Protein AF-L8GCJ1-F1 (afdb_monomer)

Solvent-accessible surface area (backbone atoms only — not comparable to full-atom values): 11974 Å² total; per-residue (Å²): 110,66,66,61,50,51,51,49,51,52,48,50,50,50,48,49,59,47,50,64,71,65,65,82,79,66,100,77,71,68,83,56,66,68,59,53,53,49,51,52,51,51,52,52,52,52,52,52,51,53,49,50,52,48,51,51,53,54,53,53,67,72,60,82,82,58,94,72,46,64,65,57,51,52,50,52,51,48,53,53,50,50,53,52,51,52,49,54,52,50,52,50,51,51,49,53,55,46,54,53,48,54,53,50,49,53,54,48,50,55,49,51,51,52,42,66,75,64,67,66,58,68,67,63,51,51,54,54,47,50,55,52,52,54,57,51,48,53,58,51,50,52,51,51,52,53,51,50,50,51,52,50,51,50,52,54,51,50,51,52,52,51,50,52,50,50,51,49,50,52,51,50,60,69,47,49,73,54,55,55,50,54,55,51,52,57,53,56,58,58,51,51,57,51,51,53,53,48,51,53,53,53,49,52,52,52,52,52,52,51,50,63,73,72,105

Structure (mmCIF, N/CA/C/O backbone):
data_AF-L8GCJ1-F1
#
_entry.id   AF-L8GCJ1-F1
#
loop_
_atom_site.group_PDB
_atom_site.id
_atom_site.type_symbol
_atom_site.label_atom_id
_atom_site.label_alt_id
_atom_site.label_comp_id
_atom_site.label_asym_id
_atom_site.label_entity_id
_atom_site.label_seq_id
_atom_site.pdbx_PDB_ins_code
_atom_site.Cartn_x
_atom_site.Cartn_y
_atom_site.Cartn_z
_atom_site.occupancy
_atom_site.B_iso_or_equiv
_atom_site.auth_seq_id
_atom_site.auth_comp_id
_atom_site.auth_asym_id
_atom_site.auth_atom_id
_atom_site.pdbx_PDB_model_num
ATOM 1 N N . MET A 1 1 ? 10.203 1.095 -6.089 1.00 47.12 1 MET A N 1
ATOM 2 C CA . MET A 1 1 ? 10.408 0.995 -4.625 1.00 47.12 1 MET A CA 1
ATOM 3 C C . MET A 1 1 ? 9.466 1.900 -3.840 1.00 47.12 1 MET A C 1
ATOM 5 O O . MET A 1 1 ? 8.876 1.397 -2.896 1.00 47.12 1 MET A O 1
ATOM 9 N N . LEU A 1 2 ? 9.257 3.164 -4.238 1.00 52.44 2 LEU A N 1
ATOM 10 C CA . LEU A 1 2 ? 8.296 4.061 -3.572 1.00 52.44 2 LEU A CA 1
ATOM 11 C C . LEU A 1 2 ? 6.850 3.526 -3.610 1.00 52.44 2 LEU A C 1
ATOM 13 O O . LEU A 1 2 ? 6.207 3.476 -2.572 1.00 52.44 2 LEU A O 1
ATOM 17 N N . ASP A 1 3 ? 6.396 3.013 -4.760 1.00 55.62 3 ASP A N 1
ATOM 18 C CA . ASP A 1 3 ? 5.071 2.375 -4.901 1.00 55.62 3 ASP A CA 1
ATOM 19 C C . ASP A 1 3 ? 4.861 1.208 -3.936 1.00 55.62 3 ASP A C 1
ATOM 21 O O . ASP A 1 3 ? 3.839 1.110 -3.271 1.00 55.62 3 ASP A O 1
ATOM 25 N N . VAL A 1 4 ? 5.860 0.329 -3.813 1.00 69.19 4 VAL A N 1
ATOM 26 C CA . VAL A 1 4 ? 5.780 -0.833 -2.915 1.00 69.19 4 VAL A CA 1
ATOM 27 C C . VAL A 1 4 ? 5.650 -0.373 -1.463 1.00 69.19 4 VAL A C 1
ATOM 29 O O . VAL A 1 4 ? 4.867 -0.953 -0.714 1.00 69.19 4 VAL A O 1
ATOM 32 N N . LYS A 1 5 ? 6.362 0.700 -1.083 1.00 59.94 5 LYS A N 1
ATOM 33 C CA . LYS A 1 5 ? 6.271 1.281 0.260 1.00 59.94 5 LYS A CA 1
ATOM 34 C C . LYS A 1 5 ? 4.947 2.005 0.509 1.00 59.94 5 LYS A C 1
ATOM 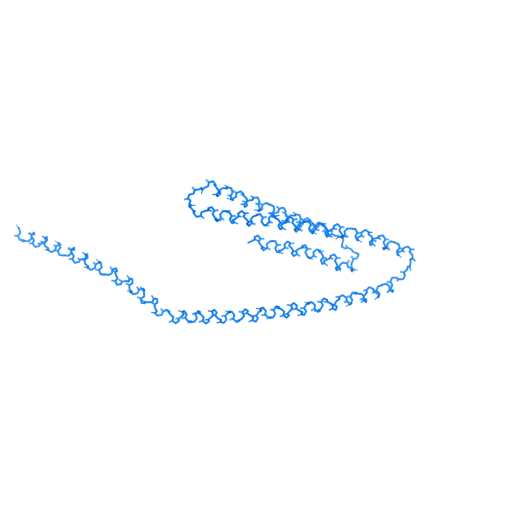36 O O . LYS A 1 5 ? 4.385 1.868 1.593 1.00 59.94 5 LYS A O 1
ATOM 41 N N . LEU A 1 6 ? 4.416 2.705 -0.491 1.00 70.75 6 LEU A N 1
ATOM 42 C CA . LEU A 1 6 ? 3.119 3.378 -0.411 1.00 70.75 6 LEU A CA 1
ATOM 43 C C . LEU A 1 6 ? 1.982 2.361 -0.271 1.00 70.75 6 LEU A C 1
ATOM 45 O O . LEU A 1 6 ? 1.101 2.523 0.568 1.00 70.75 6 LEU A O 1
ATOM 49 N N . VAL A 1 7 ? 2.063 1.257 -1.017 1.00 70.44 7 VAL A N 1
ATOM 50 C CA . VAL A 1 7 ? 1.141 0.124 -0.894 1.00 70.44 7 VAL A CA 1
ATOM 51 C C . VAL A 1 7 ? 1.266 -0.534 0.480 1.00 70.44 7 VAL A C 1
ATOM 53 O O . VAL A 1 7 ? 0.246 -0.854 1.081 1.00 70.44 7 VAL A O 1
ATOM 56 N N . SER A 1 8 ? 2.474 -0.711 1.028 1.00 68.19 8 SER A N 1
ATOM 57 C CA . SER A 1 8 ? 2.623 -1.256 2.386 1.00 68.19 8 SER A CA 1
ATOM 58 C C . SER A 1 8 ? 2.142 -0.299 3.479 1.00 68.19 8 SER A C 1
ATOM 60 O O . SER A 1 8 ? 1.552 -0.763 4.446 1.00 68.19 8 SER A O 1
ATOM 62 N N . TYR A 1 9 ? 2.317 1.016 3.318 1.00 65.31 9 TYR A N 1
ATOM 63 C CA . TYR A 1 9 ? 1.817 2.022 4.260 1.00 65.31 9 TYR A CA 1
ATOM 64 C C . TYR A 1 9 ? 0.289 2.134 4.204 1.00 65.31 9 TYR A C 1
ATOM 66 O O . TYR A 1 9 ? -0.373 2.154 5.237 1.00 65.31 9 TYR A O 1
ATOM 74 N N . SER A 1 10 ? -0.289 2.098 3.000 1.00 70.81 10 SER A N 1
ATOM 75 C CA . SER A 1 10 ? -1.738 2.011 2.794 1.00 70.81 10 SER A CA 1
ATOM 76 C C . SER A 1 10 ? -2.313 0.729 3.400 1.00 70.81 10 SER A C 1
ATOM 78 O O . SER A 1 10 ? -3.323 0.791 4.096 1.00 70.81 10 SER A O 1
ATOM 80 N N . LYS A 1 11 ? -1.635 -0.416 3.235 1.00 72.88 11 LYS A N 1
ATOM 81 C CA . LYS A 1 11 ? -2.007 -1.673 3.902 1.00 72.88 11 LYS A CA 1
ATOM 82 C C . LYS A 1 11 ? -1.874 -1.594 5.419 1.00 72.88 11 LYS A C 1
ATOM 84 O O . LYS A 1 11 ? -2.714 -2.152 6.107 1.00 72.88 11 LYS A O 1
ATOM 89 N N . LEU A 1 12 ? -0.869 -0.901 5.951 1.00 66.44 12 LEU A N 1
ATOM 90 C CA . LEU A 1 12 ? -0.722 -0.699 7.394 1.00 66.44 12 LEU A CA 1
ATOM 91 C C . LEU A 1 12 ? -1.864 0.169 7.946 1.00 66.44 12 LEU A C 1
ATOM 93 O O . LEU A 1 12 ? -2.445 -0.177 8.968 1.00 66.44 12 LEU A O 1
ATOM 97 N N . GLY A 1 13 ? -2.240 1.236 7.236 1.00 63.50 13 GLY A N 1
ATOM 98 C CA . GLY A 1 13 ? -3.396 2.072 7.573 1.00 63.50 13 GLY A CA 1
ATOM 99 C C . GLY A 1 13 ? -4.728 1.321 7.465 1.00 63.50 13 GLY A C 1
ATOM 100 O O . GLY A 1 13 ? -5.564 1.421 8.359 1.00 63.50 13 GLY A O 1
ATOM 101 N N . ALA A 1 14 ? -4.905 0.506 6.422 1.00 64.44 14 ALA A N 1
ATOM 102 C CA . ALA A 1 14 ? -6.081 -0.348 6.257 1.00 64.44 14 ALA A CA 1
ATOM 103 C C . ALA A 1 14 ? -6.149 -1.439 7.334 1.00 64.44 14 ALA A C 1
ATOM 105 O O . ALA A 1 14 ? -7.215 -1.688 7.883 1.00 64.44 14 ALA A O 1
ATOM 106 N N . ASN A 1 15 ? -5.013 -2.036 7.703 1.00 61.41 15 ASN A N 1
ATOM 107 C CA . ASN A 1 15 ? -4.927 -2.995 8.801 1.00 61.41 15 ASN A CA 1
ATOM 108 C C . ASN A 1 15 ? -5.157 -2.326 10.160 1.00 61.41 15 ASN A C 1
ATOM 110 O O . ASN A 1 15 ? -5.723 -2.951 11.049 1.00 61.41 15 ASN A O 1
ATOM 114 N N . PHE A 1 16 ? -4.771 -1.061 10.339 1.00 59.81 16 PHE A N 1
ATOM 115 C CA . PHE A 1 16 ? -5.095 -0.294 11.540 1.00 59.81 16 PHE A CA 1
ATOM 116 C C . PHE A 1 16 ? -6.609 -0.058 11.642 1.00 59.81 16 PHE A C 1
ATOM 118 O O . PHE A 1 16 ? -7.197 -0.373 12.668 1.00 59.81 16 PHE A O 1
ATOM 125 N N . ALA A 1 17 ? -7.257 0.363 10.551 1.00 57.16 17 ALA A N 1
ATOM 126 C CA . ALA A 1 17 ? -8.716 0.490 10.472 1.00 57.16 17 ALA A CA 1
ATOM 127 C C . ALA A 1 17 ? -9.449 -0.859 10.642 1.00 57.16 17 ALA A C 1
ATOM 129 O O . ALA A 1 17 ? -10.523 -0.936 11.231 1.00 57.16 17 ALA A O 1
ATOM 130 N N . HIS A 1 18 ? -8.866 -1.947 10.141 1.00 54.56 18 HIS A N 1
ATOM 131 C CA . HIS A 1 18 ? -9.428 -3.289 10.272 1.00 54.56 18 HIS A CA 1
ATOM 132 C C . HIS A 1 18 ? -9.242 -3.858 11.685 1.00 54.56 18 HIS A C 1
ATOM 134 O O . HIS A 1 18 ? -10.151 -4.469 12.234 1.00 54.56 18 HIS A O 1
ATOM 140 N N . SER A 1 19 ? -8.091 -3.615 12.315 1.00 53.50 19 SER A N 1
ATOM 141 C CA . SER A 1 19 ? -7.819 -4.017 13.699 1.00 53.50 19 SER A CA 1
ATOM 142 C C . SER A 1 19 ? -8.602 -3.191 14.715 1.00 53.50 19 SER A C 1
ATOM 144 O O . SER A 1 19 ? -8.948 -3.724 15.761 1.00 53.50 19 SER A O 1
ATOM 146 N N . THR A 1 20 ? -8.955 -1.935 14.430 1.00 53.88 20 THR A N 1
ATOM 147 C CA . THR A 1 20 ? -9.928 -1.197 15.250 1.00 53.88 20 THR A CA 1
ATOM 148 C C . THR A 1 20 ? -11.345 -1.750 15.097 1.00 53.88 20 THR A C 1
ATOM 150 O O . THR A 1 20 ? -12.047 -1.830 16.102 1.00 53.88 20 THR A O 1
ATOM 153 N N . LEU A 1 21 ? -11.745 -2.202 13.901 1.00 52.25 21 LEU A N 1
ATOM 154 C CA . LEU A 1 21 ? -13.053 -2.833 13.671 1.00 52.25 21 LEU A CA 1
ATOM 155 C C . LEU A 1 21 ? -13.168 -4.255 14.252 1.00 52.25 21 LEU A C 1
ATOM 157 O O . LEU A 1 21 ? -14.241 -4.627 14.707 1.00 52.25 21 LEU A O 1
ATOM 161 N N . LEU A 1 22 ? -12.082 -5.036 14.275 1.00 49.00 22 LEU A N 1
ATOM 162 C CA . LEU A 1 22 ? -12.058 -6.397 14.834 1.00 49.00 22 LEU A CA 1
ATOM 163 C C . LEU A 1 22 ? -11.674 -6.461 16.327 1.00 49.00 22 LEU A C 1
ATOM 165 O O . LEU A 1 22 ? -11.721 -7.534 16.927 1.00 49.00 22 LEU A O 1
ATOM 169 N N . ARG A 1 23 ? -11.309 -5.340 16.970 1.00 47.47 23 ARG A N 1
ATOM 170 C CA . ARG A 1 23 ? -10.965 -5.272 18.408 1.00 47.47 23 ARG A CA 1
ATOM 171 C C . ARG A 1 23 ? -12.218 -5.201 19.290 1.00 47.47 23 ARG A C 1
ATOM 173 O O . ARG A 1 23 ? -12.412 -4.273 20.084 1.00 47.47 23 ARG A O 1
ATOM 180 N N . GLU A 1 24 ? -13.075 -6.204 19.133 1.00 49.97 24 GLU A N 1
ATOM 181 C CA . GLU A 1 24 ? -14.209 -6.488 20.016 1.00 49.97 24 GLU A CA 1
ATOM 182 C C . GLU A 1 24 ? -13.905 -7.565 21.075 1.00 49.97 24 GLU A C 1
ATOM 184 O O . GLU A 1 24 ? -14.710 -7.715 21.998 1.00 49.97 24 GLU A O 1
ATOM 189 N N . GLU A 1 25 ? -12.765 -8.273 21.012 1.00 49.62 25 GLU A N 1
ATOM 190 C CA . GLU A 1 25 ? -12.556 -9.477 21.844 1.00 49.62 25 GLU A CA 1
ATOM 191 C C . GLU A 1 25 ? -11.528 -9.433 22.982 1.00 49.62 25 GLU A C 1
ATOM 193 O O . GLU A 1 25 ? -11.626 -10.303 23.838 1.00 49.62 25 GLU A O 1
ATOM 198 N N . ASP A 1 26 ? -10.631 -8.450 23.122 1.00 35.97 26 ASP A N 1
ATOM 199 C CA . ASP A 1 26 ? -9.658 -8.517 24.231 1.00 35.97 26 ASP A CA 1
ATOM 200 C C . ASP A 1 26 ? -9.446 -7.206 24.997 1.00 35.97 26 ASP A C 1
ATOM 202 O O . ASP A 1 26 ? -8.795 -6.258 24.542 1.00 35.97 26 ASP A O 1
ATOM 206 N N . HIS A 1 27 ? -9.951 -7.201 26.234 1.00 45.47 27 HIS A N 1
ATOM 207 C CA . HIS A 1 27 ? -9.542 -6.310 27.317 1.00 45.47 27 HIS A CA 1
ATOM 208 C C . HIS A 1 27 ? -8.099 -6.640 27.742 1.00 45.47 27 HIS A C 1
ATOM 210 O O . HIS A 1 27 ? -7.889 -7.217 28.801 1.00 45.47 27 HIS A O 1
ATOM 216 N N . SER A 1 28 ? -7.085 -6.317 26.935 1.00 39.25 28 SER A N 1
ATOM 217 C CA . SER A 1 28 ? -5.691 -6.233 27.432 1.00 39.25 28 SER A CA 1
ATOM 218 C C . SER A 1 28 ? -4.653 -5.703 26.446 1.00 39.25 28 SER A C 1
ATOM 220 O O . SER A 1 28 ? -3.505 -5.518 26.842 1.00 39.25 28 SER A O 1
ATOM 222 N N . LEU A 1 29 ? -4.992 -5.394 25.196 1.00 43.25 29 LEU A N 1
ATOM 223 C CA . LEU A 1 29 ? -4.015 -4.797 24.288 1.00 43.25 29 LEU A CA 1
ATOM 224 C C . LEU A 1 29 ? -4.359 -3.332 24.095 1.00 43.25 29 LEU A C 1
ATOM 226 O O . LEU A 1 29 ? -5.107 -2.967 23.192 1.00 43.25 29 LEU A O 1
ATOM 230 N N . ASN A 1 30 ? -3.801 -2.513 24.991 1.00 45.50 30 ASN A N 1
ATOM 231 C CA . ASN A 1 30 ? -3.458 -1.111 24.764 1.00 45.50 30 ASN A CA 1
ATOM 232 C C . ASN A 1 30 ? -3.134 -0.909 23.275 1.00 45.50 30 ASN A C 1
ATOM 234 O O . ASN A 1 30 ? -2.425 -1.742 22.705 1.00 45.50 30 ASN A O 1
ATOM 238 N N . ALA A 1 31 ? -3.687 0.127 22.632 1.00 50.53 31 ALA A N 1
ATOM 239 C CA . ALA A 1 31 ? -3.287 0.508 21.278 1.00 50.53 31 ALA A CA 1
ATOM 240 C C . ALA A 1 31 ? -1.757 0.502 21.243 1.00 50.53 31 ALA A C 1
ATOM 242 O O . ALA A 1 31 ? -1.150 1.314 21.930 1.00 50.53 31 ALA A O 1
ATOM 243 N N . SER A 1 32 ? -1.154 -0.511 20.606 1.00 47.50 32 SER A N 1
ATOM 244 C CA . SER A 1 32 ? 0.262 -0.797 20.823 1.00 47.50 32 SER A CA 1
ATOM 245 C C . SER A 1 32 ? 1.038 0.462 20.446 1.00 47.50 32 SER A C 1
ATOM 247 O O . SER A 1 32 ? 1.004 0.820 19.264 1.00 47.50 32 SER A O 1
ATOM 249 N N . PRO A 1 33 ? 1.712 1.142 21.396 1.00 44.72 33 PRO A N 1
ATOM 250 C CA . PRO A 1 33 ? 2.473 2.360 21.101 1.00 44.72 33 PRO A CA 1
ATOM 251 C C . PRO A 1 33 ? 3.498 2.120 19.980 1.00 44.72 33 PRO A C 1
ATOM 253 O O . PRO A 1 33 ? 3.759 2.974 19.140 1.00 44.72 33 PRO A O 1
ATOM 256 N N . TRP A 1 34 ? 3.944 0.867 19.865 1.00 42.56 34 TRP A N 1
ATOM 257 C CA . TRP A 1 34 ? 4.812 0.355 18.815 1.00 42.56 34 TRP A CA 1
ATOM 258 C C . TRP A 1 34 ? 4.220 0.446 17.397 1.00 42.56 34 TRP A C 1
ATOM 260 O O . TRP A 1 34 ? 4.977 0.602 16.447 1.00 42.56 34 TRP A O 1
ATOM 270 N N . SER A 1 35 ? 2.896 0.371 17.207 1.00 57.78 35 SER A N 1
ATOM 271 C CA . SER A 1 35 ? 2.278 0.526 15.875 1.00 57.78 35 SER A CA 1
ATOM 272 C C . SER A 1 35 ? 2.222 1.990 15.433 1.00 57.78 35 SER A C 1
ATOM 274 O O . SER A 1 35 ? 2.258 2.276 14.234 1.00 57.78 35 SER A O 1
ATOM 276 N N . GLU A 1 36 ? 2.127 2.910 16.390 1.00 59.53 36 GLU A N 1
ATOM 277 C CA . GLU A 1 36 ? 2.104 4.346 16.136 1.00 59.53 36 GLU A CA 1
ATOM 278 C C . GLU A 1 36 ? 3.507 4.862 15.812 1.00 59.53 36 GLU A C 1
ATOM 280 O O . GLU A 1 36 ? 3.700 5.532 14.796 1.00 59.53 36 GLU A O 1
ATOM 285 N N . ASP A 1 37 ? 4.502 4.449 16.599 1.00 63.50 37 ASP A N 1
ATOM 286 C CA . ASP A 1 37 ? 5.909 4.774 16.363 1.00 63.50 37 ASP A CA 1
ATOM 287 C C . ASP A 1 37 ? 6.409 4.225 15.021 1.00 63.50 37 ASP A C 1
ATOM 289 O O . ASP A 1 37 ? 7.136 4.911 14.301 1.00 63.50 37 ASP A O 1
ATOM 293 N N . VAL A 1 38 ? 5.965 3.028 14.618 1.00 68.69 38 VAL A N 1
ATOM 294 C CA . VAL A 1 38 ? 6.291 2.445 13.304 1.00 68.69 38 VAL A CA 1
ATOM 295 C C . VAL A 1 38 ? 5.609 3.200 12.159 1.00 68.69 38 VAL A C 1
ATOM 297 O O . VAL A 1 38 ? 6.240 3.435 11.127 1.00 68.69 38 VAL A O 1
ATOM 300 N N . SER A 1 39 ? 4.353 3.629 12.327 1.00 65.00 39 SER A N 1
ATOM 301 C CA . SER A 1 39 ? 3.654 4.451 11.326 1.00 65.00 39 SER A CA 1
ATOM 302 C C . SER A 1 39 ? 4.318 5.822 11.158 1.00 65.00 39 SER A C 1
ATOM 304 O O . SER A 1 39 ? 4.559 6.266 10.033 1.00 65.00 39 SER A O 1
ATOM 306 N N . ASN A 1 40 ? 4.688 6.462 12.269 1.00 71.31 40 ASN A N 1
ATOM 307 C CA . ASN A 1 40 ? 5.396 7.740 12.279 1.00 71.31 40 ASN A CA 1
ATOM 308 C C . ASN A 1 40 ? 6.813 7.612 11.702 1.00 71.31 40 ASN A C 1
ATOM 310 O O . ASN A 1 40 ? 7.226 8.444 10.896 1.00 71.31 40 ASN A O 1
ATOM 314 N N . SER A 1 41 ? 7.539 6.546 12.045 1.00 73.31 41 SER A N 1
ATOM 315 C CA . SER A 1 41 ? 8.857 6.243 11.481 1.00 73.31 41 SER A CA 1
ATOM 316 C C . SER A 1 41 ? 8.791 6.032 9.966 1.00 73.31 41 SER A C 1
ATOM 318 O O . SER A 1 41 ? 9.596 6.603 9.229 1.00 73.31 41 SER A O 1
ATOM 320 N N . MET A 1 42 ? 7.787 5.294 9.478 1.00 72.19 42 MET A N 1
ATOM 321 C CA . MET A 1 42 ? 7.589 5.082 8.044 1.00 72.19 42 MET A CA 1
ATOM 322 C C . MET A 1 42 ? 7.201 6.380 7.319 1.00 72.19 42 MET A C 1
ATOM 324 O O . MET A 1 42 ? 7.689 6.632 6.219 1.00 72.19 42 MET A O 1
ATOM 328 N N . ALA A 1 43 ? 6.378 7.231 7.937 1.00 73.25 43 ALA A N 1
ATOM 329 C CA . ALA A 1 43 ? 6.044 8.551 7.403 1.00 73.25 43 ALA A CA 1
ATOM 330 C C . ALA A 1 43 ? 7.286 9.453 7.272 1.00 73.25 43 ALA A C 1
ATOM 332 O O . ALA A 1 43 ? 7.482 10.070 6.226 1.00 73.25 43 ALA A O 1
ATOM 333 N N . LEU A 1 44 ? 8.157 9.471 8.288 1.00 79.12 44 LEU A N 1
ATOM 334 C CA . LEU A 1 44 ? 9.419 10.222 8.268 1.00 79.12 44 LEU A CA 1
ATOM 335 C C . LEU A 1 44 ? 10.379 9.720 7.183 1.00 79.12 44 LEU A C 1
ATOM 337 O O . LEU A 1 44 ? 11.014 10.520 6.497 1.00 79.12 44 LEU A O 1
ATOM 341 N N . GLU A 1 45 ? 10.468 8.403 6.992 1.00 75.88 45 GLU A N 1
ATOM 342 C CA . GLU A 1 45 ? 11.292 7.809 5.937 1.00 75.88 45 GLU A CA 1
ATOM 343 C C . GLU A 1 45 ? 10.777 8.190 4.534 1.00 75.88 45 GLU A C 1
ATOM 345 O O . GLU A 1 45 ? 11.565 8.512 3.642 1.00 75.88 45 GLU A O 1
ATOM 350 N N . ILE A 1 46 ? 9.452 8.208 4.335 1.00 76.81 46 ILE A N 1
ATOM 351 C CA . ILE A 1 46 ? 8.824 8.648 3.079 1.00 76.81 46 ILE A CA 1
ATOM 352 C C . ILE A 1 46 ? 9.108 10.135 2.822 1.00 76.81 46 ILE A C 1
ATOM 354 O O . ILE A 1 46 ? 9.485 10.491 1.703 1.00 76.81 46 ILE A O 1
ATOM 358 N N . ASP A 1 47 ? 9.001 10.991 3.841 1.00 77.38 47 ASP A N 1
ATOM 359 C CA . ASP A 1 47 ? 9.346 12.414 3.732 1.00 77.38 47 ASP A CA 1
ATOM 360 C C . ASP A 1 47 ? 10.825 12.609 3.351 1.00 77.38 47 ASP A C 1
ATOM 362 O O . ASP A 1 47 ? 11.149 13.414 2.472 1.00 77.38 47 ASP A O 1
ATOM 366 N N . GLN A 1 48 ? 11.732 11.822 3.934 1.00 83.12 48 GLN A N 1
ATOM 367 C CA . GLN A 1 48 ? 13.162 11.881 3.630 1.00 83.12 48 GLN A CA 1
ATOM 368 C C . GLN A 1 48 ? 13.470 11.451 2.184 1.00 83.12 48 GLN A C 1
ATOM 370 O O . GLN A 1 48 ? 14.263 12.099 1.496 1.00 83.12 48 GLN A O 1
ATOM 375 N N . LEU A 1 49 ? 12.801 10.408 1.685 1.00 76.75 49 LEU A N 1
ATOM 376 C CA . LEU A 1 49 ? 12.914 9.962 0.292 1.00 76.75 49 LEU A CA 1
ATOM 377 C C . LEU A 1 49 ? 12.344 10.990 -0.697 1.00 76.75 49 LE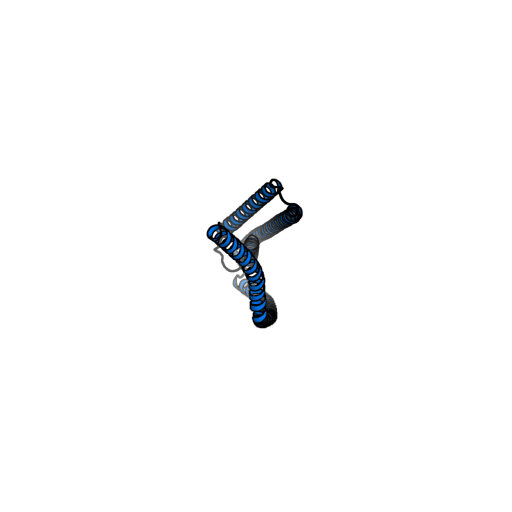U A C 1
ATOM 379 O O . LEU A 1 49 ? 12.925 11.211 -1.762 1.00 76.75 49 LEU A O 1
ATOM 383 N N . LEU A 1 50 ? 11.236 11.653 -0.352 1.00 76.88 50 LEU A N 1
ATOM 384 C CA . LEU A 1 50 ? 10.662 12.730 -1.164 1.00 76.88 50 LEU A CA 1
ATOM 385 C C . LEU A 1 50 ? 11.585 13.953 -1.227 1.00 76.88 50 LEU A C 1
ATOM 387 O O . LEU A 1 50 ? 11.690 14.583 -2.284 1.00 76.88 50 LEU A O 1
ATOM 391 N N .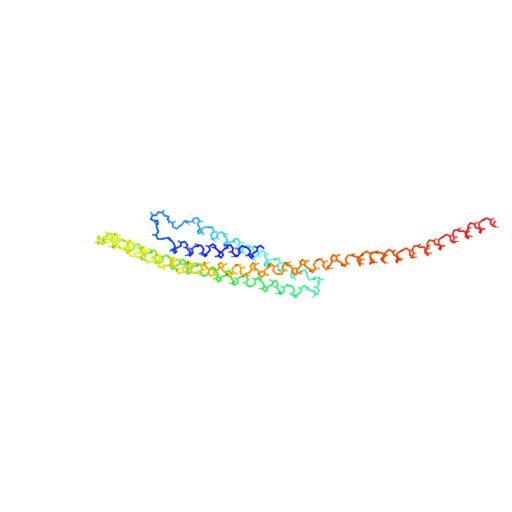 LEU A 1 51 ? 12.277 14.274 -0.130 1.00 80.38 51 LEU A N 1
ATOM 392 C CA . LEU A 1 51 ? 13.289 15.331 -0.089 1.00 80.38 51 LEU A CA 1
ATOM 393 C C . LEU A 1 51 ? 14.501 14.988 -0.960 1.00 80.38 51 LEU A C 1
ATOM 395 O O . LEU A 1 51 ? 14.893 15.805 -1.791 1.00 80.38 51 LEU A O 1
ATOM 399 N N . GLN A 1 52 ? 15.038 13.769 -0.853 1.00 80.88 52 GLN A N 1
ATOM 400 C CA . GLN A 1 52 ? 16.147 13.315 -1.700 1.00 80.88 52 GLN A CA 1
ATOM 401 C C . GLN A 1 52 ? 15.782 13.327 -3.187 1.00 80.88 52 GLN A C 1
ATOM 403 O O . GLN A 1 52 ? 16.576 13.755 -4.024 1.00 80.88 52 GLN A O 1
ATOM 408 N N . LEU A 1 53 ? 14.569 12.894 -3.535 1.00 73.19 53 LEU A N 1
ATOM 409 C CA . LEU A 1 53 ? 14.115 12.902 -4.922 1.00 73.19 53 LEU A CA 1
ATOM 410 C C . LEU A 1 53 ? 13.922 14.332 -5.446 1.00 73.19 53 LEU A C 1
ATOM 412 O O . LEU A 1 53 ? 14.223 14.595 -6.609 1.00 73.19 53 LEU A O 1
ATOM 416 N N . SER A 1 54 ? 13.483 15.263 -4.592 1.00 76.94 54 SER A N 1
ATOM 417 C CA . SER A 1 54 ? 13.433 16.695 -4.912 1.00 76.94 54 SER A CA 1
ATOM 418 C C . SER A 1 54 ? 14.833 17.257 -5.165 1.00 76.94 54 SER A C 1
ATOM 420 O O . SER A 1 54 ? 15.053 17.917 -6.175 1.00 76.94 54 SER A O 1
ATOM 422 N N . GLU A 1 55 ? 15.798 16.934 -4.302 1.00 80.25 55 GLU A N 1
ATOM 423 C CA . GLU A 1 55 ? 17.187 17.384 -4.421 1.00 80.25 55 GLU A CA 1
ATOM 424 C C . GLU A 1 55 ? 17.864 16.843 -5.692 1.00 80.25 55 GLU A C 1
ATOM 426 O O . GLU A 1 55 ? 18.568 17.573 -6.389 1.00 80.25 55 GLU A O 1
ATOM 431 N N . ILE A 1 56 ? 17.628 15.574 -6.039 1.00 75.94 56 ILE A N 1
ATOM 432 C CA . ILE A 1 56 ? 18.119 14.969 -7.287 1.00 75.94 56 ILE A CA 1
ATOM 433 C C . ILE A 1 56 ? 17.493 15.661 -8.502 1.00 75.94 56 ILE A C 1
ATOM 435 O O . ILE A 1 56 ? 18.193 15.934 -9.477 1.00 75.94 56 ILE A O 1
ATOM 439 N N . ASN A 1 57 ? 16.201 15.985 -8.443 1.00 70.25 57 ASN A N 1
ATOM 440 C CA . ASN A 1 57 ? 15.502 16.692 -9.516 1.00 70.25 57 ASN A CA 1
ATOM 441 C C . ASN A 1 57 ? 16.048 18.126 -9.702 1.00 70.25 57 ASN A C 1
ATOM 443 O O . ASN A 1 57 ? 16.252 18.586 -10.829 1.00 70.25 57 ASN A O 1
ATOM 447 N N . ASP A 1 58 ? 16.393 18.804 -8.606 1.00 75.44 58 ASP A N 1
ATOM 448 C CA . ASP A 1 58 ? 17.031 20.125 -8.633 1.00 75.44 58 ASP A CA 1
ATOM 449 C C . ASP A 1 58 ? 18.482 20.068 -9.139 1.00 75.44 58 ASP A C 1
ATOM 451 O O . ASP A 1 58 ? 18.899 20.931 -9.914 1.00 75.44 58 ASP A O 1
ATOM 455 N N . LYS A 1 59 ? 19.252 19.033 -8.777 1.00 74.38 59 LYS A N 1
ATOM 456 C CA . LYS A 1 59 ? 20.600 18.785 -9.326 1.00 74.38 59 LYS A CA 1
ATOM 457 C C . LYS A 1 59 ? 20.553 18.476 -10.823 1.00 74.38 59 LYS A C 1
ATOM 459 O O . LYS A 1 59 ? 21.377 18.990 -11.574 1.00 74.38 59 LYS A O 1
ATOM 464 N N . MET A 1 60 ? 19.565 17.702 -11.270 1.00 61.44 60 MET A N 1
ATOM 465 C CA . MET A 1 60 ? 19.368 17.370 -12.684 1.00 61.44 60 MET A CA 1
ATOM 466 C C . MET A 1 60 ? 18.960 18.594 -13.512 1.00 61.44 60 MET A C 1
ATOM 468 O O . MET A 1 60 ? 19.398 18.724 -14.647 1.00 61.44 60 MET A O 1
ATOM 472 N N . THR A 1 61 ? 18.214 19.532 -12.916 1.00 63.91 61 THR A N 1
ATOM 473 C CA . THR A 1 61 ? 17.875 20.830 -13.535 1.00 63.91 61 THR A CA 1
ATOM 474 C C . THR A 1 61 ? 19.107 21.722 -13.728 1.00 63.91 61 THR A C 1
ATOM 476 O O . THR A 1 61 ? 19.115 22.579 -14.598 1.00 63.91 61 THR A O 1
ATOM 479 N N . ARG A 1 62 ? 20.163 21.545 -12.924 1.00 62.09 62 ARG A N 1
ATOM 480 C CA . ARG A 1 62 ? 21.409 22.328 -13.025 1.00 62.09 62 ARG A CA 1
ATOM 481 C C . ARG A 1 62 ? 22.425 21.728 -14.009 1.00 62.09 62 ARG A C 1
ATOM 483 O O . ARG A 1 62 ? 23.336 22.434 -14.429 1.00 62.09 62 ARG A O 1
ATOM 490 N N . CYS A 1 63 ? 22.272 20.456 -14.387 1.00 60.84 63 CYS A N 1
ATOM 491 C CA . CYS A 1 63 ? 23.084 19.760 -15.394 1.00 60.84 63 CYS A CA 1
ATOM 492 C C . CYS A 1 63 ? 22.381 19.759 -16.769 1.00 60.84 63 CYS A C 1
ATOM 494 O O . CYS A 1 63 ? 22.063 18.708 -17.324 1.00 60.84 63 CYS A O 1
ATOM 496 N N . ASP A 1 64 ? 22.128 20.942 -17.329 1.00 55.50 64 ASP A N 1
ATOM 497 C CA . ASP A 1 64 ? 21.516 21.112 -18.654 1.00 55.50 64 ASP A CA 1
ATOM 498 C C . ASP A 1 64 ? 22.512 20.800 -19.789 1.00 55.50 64 ASP A C 1
ATOM 500 O O . ASP A 1 64 ? 23.219 21.681 -20.276 1.00 55.50 64 ASP A O 1
ATOM 504 N N . ALA A 1 65 ? 22.573 19.540 -20.237 1.00 55.56 65 ALA A N 1
ATOM 505 C CA . ALA A 1 65 ? 23.391 19.149 -21.395 1.00 55.56 65 ALA A CA 1
ATOM 506 C C . ALA A 1 65 ? 22.628 18.446 -22.537 1.00 55.56 65 ALA A C 1
ATOM 508 O O . ALA A 1 65 ? 23.252 18.067 -23.526 1.00 55.56 65 ALA A O 1
ATOM 509 N N . SER A 1 66 ? 21.301 18.245 -22.469 1.00 56.25 66 SER A N 1
ATOM 510 C CA . SER A 1 66 ? 20.585 17.566 -23.566 1.00 56.25 66 SER A CA 1
ATOM 511 C C . SER A 1 66 ? 19.119 17.980 -23.735 1.00 56.25 66 SER A C 1
ATOM 513 O O . SER A 1 66 ? 18.348 18.037 -22.786 1.00 56.25 66 SER A O 1
ATOM 515 N N . VAL A 1 67 ? 18.719 18.203 -24.989 1.00 58.44 67 VAL A N 1
ATOM 516 C CA . VAL A 1 67 ? 17.422 18.752 -25.439 1.00 58.44 67 VAL A CA 1
ATOM 517 C C . VAL A 1 67 ? 16.218 17.832 -25.131 1.00 58.44 67 VAL A C 1
ATOM 519 O O . VAL A 1 67 ? 15.076 18.280 -25.165 1.00 58.44 67 VAL A O 1
ATOM 522 N N . ALA A 1 68 ? 16.446 16.564 -24.759 1.00 56.38 68 ALA A N 1
ATOM 523 C CA . ALA A 1 68 ? 15.399 15.613 -24.347 1.00 56.38 68 ALA A CA 1
ATOM 524 C C . ALA A 1 68 ? 15.105 15.603 -22.826 1.00 56.38 68 ALA A C 1
ATOM 526 O O . ALA A 1 68 ? 14.108 15.017 -22.395 1.00 56.38 68 ALA A O 1
ATOM 527 N N . LEU A 1 69 ? 15.942 16.254 -22.006 1.00 58.25 69 LEU A N 1
ATOM 528 C CA . LEU A 1 69 ? 15.764 16.343 -20.551 1.00 58.25 69 LEU A CA 1
ATOM 529 C C . LEU A 1 69 ? 14.513 17.109 -20.083 1.00 58.25 69 LEU A C 1
ATOM 531 O O . LEU A 1 69 ? 13.891 16.616 -19.145 1.00 58.25 69 LEU A O 1
ATOM 535 N N . PRO A 1 70 ? 14.078 18.244 -20.670 1.00 60.97 70 PRO A N 1
ATOM 536 C CA . PRO A 1 70 ? 13.023 19.059 -20.058 1.00 60.97 70 PRO A CA 1
ATOM 537 C C . PRO A 1 70 ? 11.675 18.333 -19.958 1.00 60.97 70 PRO A C 1
ATOM 539 O O . PRO A 1 70 ? 10.998 18.452 -18.940 1.00 60.97 70 PRO A O 1
ATOM 542 N N . HIS A 1 71 ? 11.315 17.505 -20.947 1.00 62.44 71 HIS A N 1
ATOM 543 C CA . HIS A 1 71 ? 10.081 16.708 -20.911 1.00 62.44 71 HIS A CA 1
ATOM 544 C C . HIS A 1 71 ? 10.136 15.591 -19.852 1.00 62.44 71 HIS A C 1
ATOM 546 O O . HIS A 1 71 ? 9.180 15.375 -19.108 1.00 62.44 71 HIS A O 1
ATOM 552 N N . ILE A 1 72 ? 11.276 14.901 -19.733 1.00 64.75 72 ILE A N 1
ATOM 553 C CA . ILE A 1 72 ? 11.491 13.856 -18.717 1.00 64.75 72 ILE A CA 1
ATOM 554 C C . ILE A 1 72 ? 11.488 14.466 -17.309 1.00 64.75 72 ILE A C 1
ATOM 556 O O . ILE A 1 72 ? 10.923 13.891 -16.378 1.00 64.75 72 ILE A O 1
ATOM 560 N N . LEU A 1 73 ? 12.074 15.652 -17.162 1.00 64.75 73 LEU A N 1
ATOM 561 C CA . LEU A 1 73 ? 12.193 16.377 -15.903 1.00 64.75 73 LEU A CA 1
ATOM 562 C C . LEU A 1 73 ? 10.837 16.957 -15.466 1.00 64.75 73 LEU A C 1
ATOM 564 O O . LEU A 1 73 ? 10.458 16.839 -14.301 1.00 64.75 73 LEU A O 1
ATOM 568 N N . GLN A 1 74 ? 10.040 17.470 -16.408 1.00 66.56 74 GLN A N 1
ATOM 569 C CA . GLN A 1 74 ? 8.649 17.867 -16.172 1.00 66.56 74 GLN A CA 1
ATOM 570 C C . GLN A 1 74 ? 7.780 16.676 -15.744 1.00 66.56 74 GLN A C 1
ATOM 572 O O . GLN A 1 74 ? 7.014 16.782 -14.789 1.00 66.56 74 GLN A O 1
ATOM 577 N N . HIS A 1 75 ? 7.956 15.516 -16.376 1.00 70.38 75 HIS A N 1
ATOM 578 C CA . HIS A 1 75 ? 7.272 14.287 -15.982 1.00 70.38 75 HIS A CA 1
ATOM 579 C C . HIS A 1 75 ? 7.707 13.782 -14.589 1.00 70.38 75 HIS A C 1
ATOM 581 O O . HIS A 1 75 ? 6.868 13.371 -13.789 1.00 70.38 75 HIS A O 1
ATOM 587 N N . HIS A 1 76 ? 8.997 13.869 -14.243 1.00 74.31 76 HIS A N 1
ATOM 588 C CA . HIS A 1 76 ? 9.487 13.554 -12.894 1.00 74.31 76 HIS A CA 1
ATOM 589 C C . HIS A 1 76 ? 8.955 14.522 -11.828 1.00 74.31 76 HIS A C 1
ATOM 591 O O . HIS A 1 76 ? 8.648 14.092 -10.715 1.00 74.31 76 HIS A O 1
ATOM 597 N N . ARG A 1 77 ? 8.805 15.813 -12.159 1.00 75.62 77 ARG A N 1
ATOM 598 C CA . ARG A 1 77 ? 8.140 16.801 -11.292 1.00 75.62 77 ARG A CA 1
ATOM 599 C C . ARG A 1 77 ? 6.664 16.475 -11.080 1.00 75.62 77 ARG A C 1
ATOM 601 O O . ARG A 1 77 ? 6.209 16.562 -9.945 1.00 75.62 77 ARG A O 1
ATOM 608 N N . GLY A 1 78 ? 5.961 16.055 -12.134 1.00 74.31 78 GLY A N 1
ATOM 609 C CA . GLY A 1 78 ? 4.576 15.583 -12.053 1.00 74.31 78 GLY A CA 1
ATOM 610 C C . GLY A 1 78 ? 4.434 14.416 -11.077 1.00 74.31 78 GLY A C 1
ATOM 611 O O . GLY A 1 78 ? 3.757 14.548 -10.065 1.00 74.31 78 GLY A O 1
ATOM 612 N N . LYS A 1 79 ? 5.202 13.337 -11.278 1.00 79.12 79 LYS A N 1
ATOM 613 C CA . LYS A 1 79 ? 5.180 12.175 -10.369 1.00 79.12 79 LYS A CA 1
ATOM 614 C C . LYS A 1 79 ? 5.485 12.536 -8.916 1.00 79.12 79 LYS A C 1
ATOM 616 O O . LYS A 1 79 ? 4.860 12.011 -8.004 1.00 79.12 79 LYS A O 1
ATOM 621 N N . LEU A 1 80 ? 6.455 13.420 -8.680 1.00 72.12 80 LEU A N 1
ATOM 622 C CA . LEU A 1 80 ? 6.804 13.847 -7.324 1.00 72.12 80 LEU A CA 1
ATOM 623 C C . LEU A 1 80 ? 5.690 14.681 -6.674 1.00 72.12 80 LEU A C 1
ATOM 625 O O . LEU A 1 80 ? 5.483 14.583 -5.465 1.00 72.12 80 LEU A O 1
ATOM 629 N N . HIS A 1 81 ? 4.980 15.491 -7.459 1.00 82.31 81 HIS A N 1
ATOM 630 C CA . HIS A 1 81 ? 3.810 16.226 -6.991 1.00 82.31 81 HIS A CA 1
ATOM 631 C C . HIS A 1 81 ? 2.666 15.276 -6.624 1.00 82.31 81 HIS A C 1
ATOM 633 O O . HIS A 1 81 ? 2.128 15.386 -5.522 1.00 82.31 81 HIS A O 1
ATOM 639 N N . ASP A 1 82 ? 2.375 14.304 -7.488 1.00 81.12 82 ASP A N 1
ATOM 640 C CA . ASP A 1 82 ? 1.325 13.307 -7.266 1.00 81.12 82 ASP A CA 1
ATOM 641 C C . ASP A 1 82 ? 1.607 12.488 -6.000 1.00 81.12 82 ASP A C 1
ATOM 643 O O . ASP A 1 82 ? 0.758 12.402 -5.117 1.00 81.12 82 ASP A O 1
ATOM 647 N N . PHE A 1 83 ? 2.845 12.010 -5.813 1.00 77.00 83 PHE A N 1
ATOM 648 C CA . PHE A 1 83 ? 3.224 11.287 -4.593 1.00 77.00 83 PHE A CA 1
ATOM 649 C C . PHE A 1 83 ? 3.101 12.134 -3.321 1.00 77.00 83 PHE A C 1
ATOM 651 O O . PHE A 1 83 ? 2.695 11.620 -2.279 1.00 77.00 83 PHE A O 1
ATOM 658 N N . LYS A 1 84 ? 3.426 13.432 -3.379 1.00 77.69 84 LYS A N 1
ATOM 659 C CA . LYS A 1 84 ? 3.242 14.342 -2.236 1.00 77.69 84 LYS A CA 1
ATOM 660 C C . LYS A 1 84 ? 1.764 14.546 -1.911 1.00 77.69 84 LYS A C 1
ATOM 662 O O . LYS A 1 84 ? 1.396 14.578 -0.735 1.00 77.69 84 LYS A O 1
ATOM 667 N N . LEU A 1 85 ? 0.927 14.695 -2.936 1.00 85.38 85 LEU A N 1
ATOM 668 C CA . LEU A 1 85 ? -0.513 14.859 -2.777 1.00 85.38 85 LEU A CA 1
ATOM 669 C C . LEU A 1 85 ? -1.139 13.595 -2.173 1.00 85.38 85 LEU A C 1
ATOM 671 O O . LEU A 1 85 ? -1.859 13.682 -1.175 1.00 85.38 85 LEU A O 1
ATOM 675 N N . ASP A 1 86 ? -0.803 12.432 -2.727 1.00 76.69 86 ASP A N 1
ATOM 676 C CA . ASP A 1 86 ? -1.304 11.133 -2.283 1.00 76.69 86 ASP A CA 1
ATOM 677 C C . ASP A 1 86 ? -0.855 10.806 -0.861 1.00 76.69 86 ASP A C 1
ATOM 679 O O . ASP A 1 86 ? -1.659 10.346 -0.044 1.00 76.69 86 ASP A O 1
ATOM 683 N N . PHE A 1 87 ? 0.396 11.114 -0.513 1.00 79.00 87 PHE A N 1
ATOM 684 C CA . PHE A 1 87 ? 0.887 10.961 0.853 1.00 79.00 87 PHE A CA 1
ATOM 685 C C . PHE A 1 87 ? 0.121 11.855 1.832 1.00 79.00 87 PHE A C 1
ATOM 687 O O . PHE A 1 87 ? -0.360 11.376 2.859 1.00 79.00 87 PHE A O 1
ATOM 694 N N . LYS A 1 88 ? -0.071 13.138 1.499 1.00 84.00 88 LYS A N 1
ATOM 695 C CA . LYS A 1 88 ? -0.826 14.075 2.344 1.00 84.00 88 LYS A CA 1
ATOM 696 C C . LYS A 1 88 ? -2.272 13.616 2.543 1.00 84.00 88 LYS A C 1
ATOM 698 O O . LYS A 1 88 ? -2.776 13.658 3.664 1.00 84.00 88 LYS A O 1
ATOM 703 N N . LYS A 1 89 ? -2.926 13.155 1.474 1.00 85.38 89 LYS A N 1
ATOM 704 C CA . LYS A 1 89 ? -4.295 12.627 1.514 1.00 85.38 89 LYS A CA 1
ATOM 705 C C . LYS A 1 89 ? -4.387 11.372 2.382 1.00 85.38 89 LYS A C 1
ATOM 707 O O . LYS A 1 89 ? -5.277 11.273 3.222 1.00 85.38 89 LYS A O 1
ATOM 712 N N . THR A 1 90 ? -3.446 10.447 2.216 1.00 76.50 90 THR A N 1
ATOM 713 C CA . 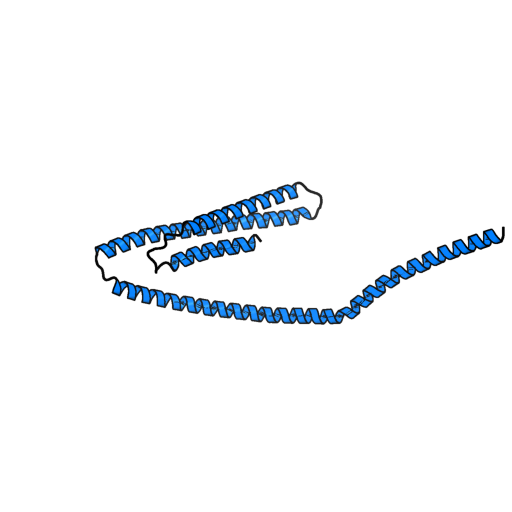THR A 1 90 ? -3.388 9.203 2.997 1.00 76.50 90 THR A CA 1
ATOM 714 C C . THR A 1 90 ? -3.145 9.494 4.476 1.00 76.50 90 THR A C 1
ATOM 716 O O . THR A 1 90 ? -3.853 8.967 5.327 1.00 76.50 90 THR A O 1
ATOM 719 N N . ARG A 1 91 ? -2.214 10.399 4.795 1.00 77.25 91 ARG A N 1
ATOM 720 C CA . ARG A 1 91 ? -1.931 10.831 6.169 1.00 77.25 91 ARG A CA 1
ATOM 721 C C . ARG A 1 91 ? -3.145 11.483 6.833 1.00 77.25 91 ARG A C 1
ATOM 723 O O . ARG A 1 91 ? -3.444 11.168 7.980 1.00 77.25 91 ARG A O 1
ATOM 730 N N . ALA A 1 92 ? -3.855 12.356 6.117 1.00 78.62 92 ALA A N 1
ATOM 731 C CA . ALA A 1 92 ? -5.076 12.981 6.624 1.00 78.62 92 ALA A CA 1
ATOM 732 C C . ALA A 1 92 ? -6.173 11.943 6.909 1.00 78.62 92 ALA A C 1
ATOM 734 O O . ALA A 1 92 ? -6.791 11.990 7.967 1.00 78.62 92 ALA A O 1
ATOM 735 N N . ASN A 1 93 ? -6.359 10.967 6.016 1.00 78.31 93 ASN A N 1
ATOM 736 C CA . ASN A 1 93 ? -7.325 9.883 6.201 1.00 78.31 93 ASN A CA 1
ATOM 737 C C . ASN A 1 93 ? -6.981 9.001 7.420 1.00 78.31 93 ASN A C 1
ATOM 739 O O . ASN A 1 93 ? -7.843 8.723 8.253 1.00 78.31 93 ASN A O 1
ATOM 743 N N . ILE A 1 94 ? -5.706 8.628 7.584 1.00 76.44 94 ILE A N 1
ATOM 744 C CA . ILE A 1 94 ? -5.242 7.867 8.756 1.00 76.44 94 ILE A CA 1
ATOM 745 C C . ILE A 1 94 ? -5.505 8.651 10.050 1.00 76.44 94 ILE A C 1
ATOM 747 O O . ILE A 1 94 ? -5.984 8.076 11.024 1.00 76.44 94 ILE A O 1
ATOM 751 N N . MET A 1 95 ? -5.242 9.961 10.059 1.00 78.50 95 MET A N 1
ATOM 752 C CA . MET A 1 95 ? -5.467 10.802 11.237 1.00 78.50 95 MET A CA 1
ATOM 753 C C . MET A 1 95 ? -6.955 10.947 11.577 1.00 78.50 95 MET A C 1
ATOM 755 O O . MET A 1 95 ? -7.325 10.775 12.730 1.00 78.50 95 MET A O 1
ATOM 759 N N . GLN A 1 96 ? -7.817 11.157 10.581 1.00 74.88 96 GLN A N 1
ATOM 760 C CA . GLN A 1 96 ? -9.271 11.203 10.782 1.00 74.88 96 GLN A CA 1
ATOM 761 C C . GLN A 1 96 ? -9.823 9.878 11.312 1.00 74.88 96 GLN A C 1
ATOM 763 O O . GLN A 1 96 ? -10.643 9.861 12.226 1.00 74.88 96 GLN A O 1
ATOM 768 N N . THR A 1 97 ? -9.353 8.758 10.760 1.00 69.81 97 THR A N 1
ATOM 769 C CA . THR A 1 97 ? -9.748 7.420 11.218 1.00 69.81 97 THR A CA 1
ATOM 770 C C . THR A 1 97 ? -9.306 7.181 12.661 1.00 69.81 97 THR A C 1
ATOM 772 O O . THR A 1 97 ? -10.033 6.569 13.441 1.00 69.81 97 THR A O 1
ATOM 775 N N . ARG A 1 98 ? -8.134 7.699 13.039 1.00 72.75 98 ARG A N 1
ATOM 776 C CA . ARG A 1 98 ? -7.627 7.639 14.409 1.00 72.75 98 ARG A CA 1
ATOM 777 C C . ARG A 1 98 ? -8.459 8.481 15.373 1.00 72.75 98 ARG A C 1
ATOM 779 O O . ARG A 1 98 ? -8.872 7.954 16.394 1.00 72.75 98 ARG A O 1
ATOM 786 N N . GLU A 1 99 ? -8.736 9.740 15.045 1.00 78.69 99 GLU A N 1
ATOM 787 C CA . GLU A 1 99 ? -9.578 10.614 15.877 1.00 78.69 99 GLU A CA 1
ATOM 788 C C . GLU A 1 99 ? -10.964 9.992 16.096 1.00 78.69 99 GLU A C 1
ATOM 790 O O . GLU A 1 99 ? -11.478 9.970 17.212 1.00 78.69 99 GLU A O 1
ATOM 795 N N . HIS A 1 100 ? -11.534 9.393 15.047 1.00 77.06 100 HIS A N 1
ATOM 796 C CA . HIS A 1 100 ? -12.762 8.613 15.158 1.00 77.06 100 HIS A CA 1
ATOM 797 C C . HIS A 1 100 ? -12.625 7.409 16.099 1.00 77.06 100 HIS A C 1
ATOM 799 O O . HIS A 1 100 ? -13.532 7.153 16.889 1.00 77.06 100 HIS A O 1
ATOM 805 N N . ALA A 1 101 ? -11.519 6.667 16.026 1.00 71.56 101 ALA A N 1
ATOM 806 C CA . ALA A 1 101 ? -11.277 5.529 16.906 1.00 71.56 101 ALA A CA 1
ATOM 807 C C . ALA A 1 101 ? -11.133 5.964 18.371 1.00 71.56 101 ALA A C 1
ATOM 809 O O . ALA A 1 101 ? -11.750 5.346 19.235 1.00 71.56 101 ALA A O 1
ATOM 810 N N . ASP A 1 102 ? -10.386 7.035 18.645 1.00 75.38 102 ASP A N 1
ATOM 811 C CA . ASP A 1 102 ? -10.162 7.554 19.999 1.00 75.38 102 ASP A CA 1
ATOM 812 C C . ASP A 1 102 ? -11.476 8.042 20.639 1.00 75.38 102 ASP A C 1
ATOM 814 O O . ASP A 1 102 ? -11.759 7.729 21.797 1.00 75.38 102 ASP A O 1
ATOM 818 N N . LEU A 1 103 ? -12.339 8.722 19.871 1.00 83.56 103 LEU A N 1
ATOM 819 C CA . LEU A 1 103 ? -13.671 9.128 20.336 1.00 83.56 103 LEU A CA 1
ATOM 820 C C . LEU A 1 103 ? -14.575 7.920 20.635 1.00 83.56 103 LEU A C 1
ATOM 822 O O . LEU A 1 103 ? -15.273 7.906 21.649 1.00 83.56 103 LEU A O 1
ATOM 826 N N . LEU A 1 104 ? -14.557 6.891 19.782 1.00 81.38 104 LEU A N 1
ATOM 827 C CA . LEU A 1 104 ? -15.332 5.664 20.001 1.00 81.38 104 LEU A CA 1
ATOM 828 C C . LEU A 1 104 ? -14.816 4.849 21.192 1.00 81.38 104 LEU A C 1
ATOM 830 O O . LEU A 1 104 ? -15.620 4.256 21.907 1.00 81.38 104 LEU A O 1
ATOM 834 N N . LEU A 1 105 ? -13.501 4.828 21.417 1.00 72.69 105 LEU A N 1
ATOM 835 C CA . LEU A 1 105 ? -12.875 4.213 22.588 1.00 72.69 105 LEU A CA 1
ATOM 836 C C . LEU A 1 105 ? -13.333 4.904 23.876 1.00 72.69 105 LEU A C 1
ATOM 838 O O . LEU A 1 105 ? -13.801 4.213 24.774 1.00 72.69 105 LEU A O 1
ATOM 842 N N . SER A 1 106 ? -13.313 6.241 23.919 1.00 77.56 106 SER A N 1
ATOM 843 C CA . SER A 1 106 ? -13.802 7.013 25.072 1.00 77.56 106 SER A CA 1
ATOM 844 C C . SER A 1 106 ? -15.275 6.726 25.377 1.00 77.56 106 SER A C 1
ATOM 846 O O . SER A 1 106 ? -15.625 6.423 26.512 1.00 77.56 106 SER A O 1
ATOM 848 N N . VAL A 1 107 ? -16.143 6.760 24.360 1.00 80.06 107 VAL A N 1
ATOM 849 C CA . VAL A 1 107 ? -17.578 6.473 24.537 1.00 80.06 107 VAL A CA 1
ATOM 850 C C . VAL A 1 107 ? -17.803 5.020 24.963 1.00 80.06 107 VAL A C 1
ATOM 852 O O . VAL A 1 107 ? -18.684 4.736 25.774 1.00 80.06 107 VAL A O 1
ATOM 855 N N . ARG A 1 108 ? -17.017 4.077 24.433 1.00 75.75 108 ARG A N 1
ATOM 856 C CA . ARG A 1 108 ? -17.112 2.660 24.802 1.00 75.75 108 ARG A CA 1
ATOM 857 C C . ARG A 1 108 ? -16.673 2.419 26.243 1.00 75.75 108 ARG A C 1
ATOM 859 O O . ARG A 1 108 ? -17.327 1.628 26.923 1.00 75.75 108 ARG A O 1
ATOM 866 N N . ASP A 1 109 ? -15.626 3.095 26.704 1.00 78.50 109 ASP A N 1
ATOM 867 C CA . ASP A 1 109 ? -15.168 3.016 28.090 1.00 78.50 109 ASP A CA 1
ATOM 868 C C . ASP A 1 109 ? -16.251 3.548 29.043 1.00 78.50 109 ASP A C 1
ATOM 870 O O . ASP A 1 109 ? -16.645 2.817 29.956 1.00 78.50 109 ASP A O 1
ATOM 874 N N . ASP A 1 110 ? -16.855 4.705 28.744 1.00 80.62 110 ASP A N 1
ATOM 875 C CA . ASP A 1 110 ? -17.968 5.283 29.518 1.00 80.62 110 ASP A CA 1
ATOM 876 C C . ASP A 1 110 ? -19.195 4.347 29.573 1.00 80.62 110 ASP A C 1
ATOM 878 O O . ASP A 1 110 ? -19.800 4.131 30.629 1.00 80.62 110 ASP A O 1
ATOM 882 N N . ILE A 1 111 ? -19.562 3.735 28.438 1.00 75.44 111 ILE A N 1
ATOM 883 C CA . ILE A 1 111 ? -20.667 2.763 28.358 1.00 75.44 111 ILE A CA 1
ATOM 884 C C . ILE A 1 111 ? -20.339 1.502 29.164 1.00 75.44 111 ILE A C 1
ATOM 886 O O . ILE A 1 111 ? -21.208 0.965 29.858 1.00 75.44 111 ILE A O 1
ATOM 890 N N . SER A 1 112 ? -19.100 1.014 29.082 1.00 73.94 112 SER A N 1
ATOM 891 C CA . SER A 1 112 ? -18.659 -0.168 29.822 1.00 73.94 112 SER A CA 1
ATOM 892 C C . SER A 1 112 ? -18.694 0.073 31.334 1.00 73.94 112 SER A C 1
ATOM 894 O O . SER A 1 112 ? -19.147 -0.796 32.085 1.00 73.94 112 SER A O 1
ATOM 896 N N . GLU A 1 113 ? -18.311 1.273 31.776 1.00 77.38 113 GLU A N 1
ATOM 897 C CA . GLU A 1 113 ? -18.356 1.696 33.171 1.00 77.38 113 GLU A CA 1
ATOM 898 C C . GLU A 1 113 ? -19.803 1.816 33.663 1.00 77.38 113 GLU A C 1
ATOM 900 O O . GLU A 1 113 ? -20.158 1.230 34.690 1.00 77.38 113 GLU A O 1
ATOM 905 N N . TYR A 1 114 ? -20.679 2.458 32.883 1.00 74.44 114 TYR A N 1
ATOM 906 C CA . TYR A 1 114 ? -22.110 2.544 33.186 1.00 74.44 114 TYR A CA 1
ATOM 907 C C . TYR 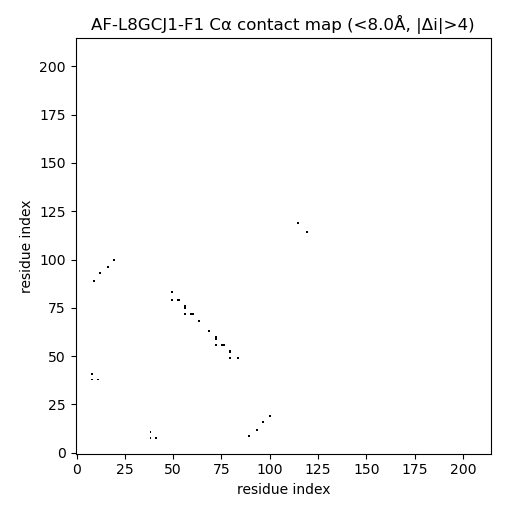A 1 114 ? -22.767 1.161 33.288 1.00 74.44 114 TYR A C 1
ATOM 909 O O . TYR A 1 114 ? -23.549 0.884 34.205 1.00 74.44 114 TYR A O 1
ATOM 917 N N . LYS A 1 115 ? -22.424 0.252 32.374 1.00 70.00 115 LYS A N 1
ATOM 918 C CA . LYS A 1 115 ? -22.951 -1.114 32.345 1.00 70.00 115 LYS A CA 1
ATOM 919 C C . LYS A 1 115 ? -22.442 -1.960 33.513 1.00 70.00 115 LYS A C 1
ATOM 921 O O . LYS A 1 115 ? -23.220 -2.727 34.085 1.00 70.00 115 LYS A O 1
ATOM 926 N N . LYS A 1 116 ? -21.178 -1.778 33.918 1.00 70.19 116 LYS A N 1
ATOM 927 C CA . LYS A 1 116 ? -20.599 -2.381 35.129 1.00 70.19 116 LYS A CA 1
ATOM 928 C C . LYS A 1 116 ? -21.308 -1.885 36.393 1.00 70.19 116 LYS A C 1
ATOM 930 O O . LYS A 1 116 ? -21.592 -2.697 37.270 1.00 70.19 116 LYS A O 1
ATOM 935 N N . ASN A 1 117 ? -21.652 -0.598 36.453 1.00 72.94 117 ASN A N 1
ATOM 936 C CA . ASN A 1 117 ? -22.381 -0.002 37.578 1.00 72.94 117 ASN A CA 1
ATOM 937 C C . ASN A 1 117 ? -23.862 -0.416 37.638 1.00 72.94 117 ASN A C 1
ATOM 939 O O . ASN A 1 117 ? -24.431 -0.515 38.720 1.00 72.94 117 ASN A O 1
ATOM 943 N N . THR A 1 118 ? -24.487 -0.676 36.487 1.00 69.50 118 THR A N 1
ATOM 944 C CA . THR A 1 118 ? -25.928 -0.977 36.393 1.00 69.50 118 THR A CA 1
ATOM 945 C C . THR A 1 118 ? -26.237 -2.478 36.518 1.00 69.50 118 THR A C 1
ATOM 947 O O . THR A 1 118 ? -27.394 -2.866 36.656 1.00 69.50 118 THR A O 1
ATOM 950 N N . GLY A 1 119 ? -25.229 -3.359 36.482 1.00 61.97 119 GLY A N 1
ATOM 951 C CA . GLY A 1 119 ? -25.425 -4.811 36.624 1.00 61.97 119 GLY A CA 1
ATOM 952 C C . GLY A 1 119 ? -26.248 -5.449 35.491 1.00 61.97 119 GLY A C 1
ATOM 953 O O . GLY A 1 119 ? -26.749 -6.566 35.635 1.00 61.97 119 GLY A O 1
ATOM 954 N N . MET A 1 120 ? -26.400 -4.753 34.358 1.00 58.97 120 MET A N 1
ATOM 955 C CA . MET A 1 120 ? -27.244 -5.165 33.235 1.00 58.97 120 MET A CA 1
ATOM 956 C C . MET A 1 120 ? -26.585 -6.322 32.459 1.00 58.97 120 MET A C 1
ATOM 958 O O . MET A 1 120 ? -25.756 -6.130 31.574 1.00 58.97 120 MET A O 1
ATOM 962 N N . ASN A 1 121 ? -26.942 -7.539 32.868 1.00 62.50 121 ASN A N 1
ATOM 963 C CA . ASN A 1 121 ? -26.877 -8.834 32.183 1.00 62.50 121 ASN A CA 1
ATOM 964 C C . ASN A 1 121 ? -25.920 -8.961 30.968 1.00 62.50 121 ASN A C 1
ATOM 966 O O . ASN A 1 121 ? -26.338 -9.008 29.810 1.00 62.50 121 ASN A O 1
ATOM 970 N N . SER A 1 122 ? -24.626 -9.113 31.264 1.00 67.75 122 SER A N 1
ATOM 971 C CA . SER A 1 122 ? -23.524 -9.360 30.314 1.00 67.75 122 SER A CA 1
ATOM 972 C C . SER A 1 122 ? -23.783 -10.517 29.327 1.00 67.75 122 SER A C 1
ATOM 974 O O . SER A 1 122 ? -23.359 -10.468 28.177 1.00 67.75 122 SER A O 1
ATOM 976 N N . ARG A 1 123 ? -24.554 -11.541 29.721 1.00 62.88 123 ARG A N 1
ATOM 977 C CA . ARG A 1 123 ? -24.799 -12.719 28.870 1.00 62.88 123 ARG A CA 1
ATOM 978 C C . ARG A 1 123 ? -25.719 -12.437 27.684 1.00 62.88 123 ARG A C 1
ATOM 980 O O . ARG A 1 123 ? -25.436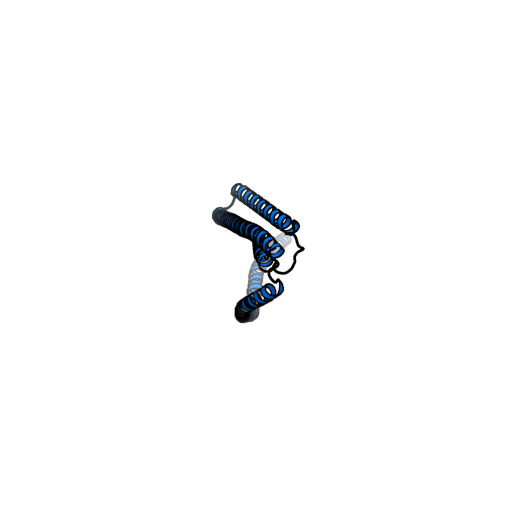 -12.893 26.584 1.00 62.88 123 ARG A O 1
ATOM 987 N N . THR A 1 124 ? -26.812 -11.704 27.888 1.00 76.44 124 THR A N 1
ATOM 988 C CA . THR A 1 124 ? -27.781 -11.436 26.812 1.00 76.44 124 THR A CA 1
ATOM 989 C C . THR A 1 124 ? -27.210 -10.470 25.777 1.00 76.44 124 THR A C 1
ATOM 991 O O . THR A 1 124 ? -27.451 -10.638 24.587 1.00 76.44 124 THR A O 1
ATOM 994 N N . GLU A 1 125 ? -26.414 -9.491 26.208 1.00 70.44 125 GLU A N 1
ATOM 995 C CA . GLU A 1 125 ? -25.734 -8.574 25.290 1.00 70.44 125 GLU A CA 1
ATOM 996 C C . GLU A 1 125 ? -24.609 -9.274 24.514 1.00 70.44 125 GLU A C 1
ATOM 998 O O . GLU A 1 125 ? -24.530 -9.085 23.305 1.00 70.44 125 GLU A O 1
ATOM 1003 N N . ASN A 1 126 ? -23.837 -10.173 25.139 1.00 71.56 126 ASN A N 1
ATOM 1004 C CA . ASN A 1 126 ? -22.863 -10.991 24.411 1.00 71.56 126 ASN A CA 1
ATOM 1005 C C . ASN A 1 126 ? -23.524 -11.829 23.306 1.00 71.56 126 ASN A C 1
ATOM 1007 O O . ASN A 1 126 ? -23.002 -11.880 22.199 1.00 71.56 126 ASN A O 1
ATOM 1011 N N . LEU A 1 127 ? -24.693 -12.427 23.572 1.00 80.00 127 LEU A N 1
ATOM 1012 C CA . LEU A 1 127 ? -25.440 -13.201 22.569 1.00 80.00 127 LEU A CA 1
ATOM 1013 C C . LEU A 1 127 ? -26.013 -12.320 21.447 1.00 80.00 127 LEU A C 1
ATOM 1015 O O . LEU A 1 127 ? -26.045 -12.723 20.285 1.00 80.00 127 LEU A O 1
ATOM 1019 N N . LEU A 1 128 ? -26.480 -11.112 21.774 1.00 81.69 128 LEU A N 1
ATOM 1020 C CA . LEU A 1 128 ? -26.950 -10.151 20.772 1.00 81.69 128 LEU A CA 1
ATOM 1021 C C . LEU A 1 128 ? -25.793 -9.618 19.917 1.00 81.69 128 LEU A C 1
ATOM 1023 O O . LEU A 1 128 ? -25.960 -9.465 18.707 1.00 81.69 128 LEU A O 1
ATOM 1027 N N . ARG A 1 129 ? -24.623 -9.394 20.525 1.00 77.69 129 ARG A N 1
ATOM 1028 C CA . ARG A 1 129 ? -23.394 -8.999 19.833 1.00 77.69 129 ARG A CA 1
ATOM 1029 C C . ARG A 1 129 ? -22.909 -10.108 18.911 1.00 77.69 129 ARG A C 1
ATOM 1031 O O . ARG A 1 129 ? -22.712 -9.844 17.735 1.00 77.69 129 ARG A O 1
ATOM 1038 N N . GLU A 1 130 ? -22.843 -11.348 19.398 1.00 76.94 130 GLU A N 1
ATOM 1039 C CA . GLU A 1 130 ? -22.490 -12.529 18.598 1.00 76.94 130 GLU A CA 1
ATOM 1040 C C . GLU A 1 130 ? -23.403 -12.660 17.372 1.00 76.94 130 GLU A C 1
ATOM 1042 O O . GLU A 1 130 ? -22.932 -12.852 16.252 1.00 76.94 130 GLU A O 1
ATOM 1047 N N . ARG A 1 131 ? -24.712 -12.449 17.547 1.00 80.44 131 ARG A N 1
ATOM 1048 C CA . ARG A 1 131 ? -25.667 -12.461 16.433 1.00 80.44 131 ARG A CA 1
ATOM 1049 C C . ARG A 1 131 ? -25.407 -11.345 15.412 1.00 80.44 131 ARG A C 1
ATOM 1051 O O . ARG A 1 131 ? -25.566 -11.577 14.215 1.00 80.44 131 ARG A O 1
ATOM 1058 N N . GLY A 1 132 ? -25.013 -10.156 15.869 1.00 76.31 132 GLY A N 1
ATOM 1059 C CA . GLY A 1 132 ? -24.612 -9.045 15.003 1.00 76.31 132 GLY A CA 1
ATOM 1060 C C . GLY A 1 132 ? -23.320 -9.336 14.238 1.00 76.31 132 GLY A C 1
ATOM 1061 O O . GL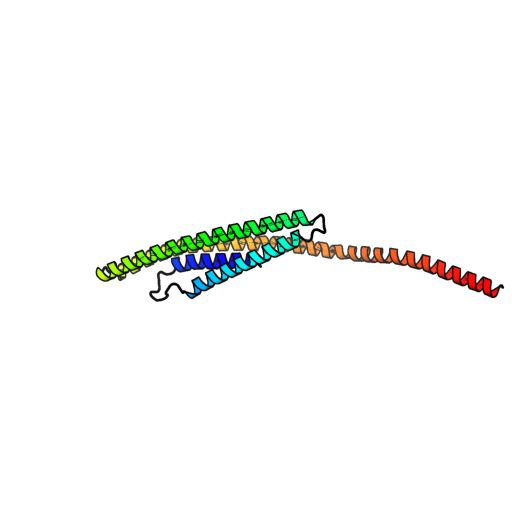Y A 1 132 ? -23.266 -9.137 13.025 1.00 76.31 132 GLY A O 1
ATOM 1062 N N . SER A 1 133 ? -22.312 -9.887 14.918 1.00 74.94 133 SER A N 1
ATOM 1063 C CA . SER A 1 133 ? -21.037 -10.278 14.313 1.00 74.94 133 SER A CA 1
ATOM 1064 C C . SER A 1 133 ? -21.224 -11.377 13.259 1.00 74.94 133 SER A C 1
ATOM 1066 O O . SER A 1 133 ? -20.660 -11.267 12.173 1.00 74.94 133 SER A O 1
ATOM 1068 N N . ILE A 1 134 ? -22.081 -12.380 13.506 1.00 80.75 134 ILE A N 1
ATOM 1069 C CA . ILE A 1 134 ? -22.423 -13.428 12.522 1.00 80.75 134 ILE A CA 1
ATOM 1070 C C . ILE A 1 134 ? -23.035 -12.821 11.252 1.00 80.75 134 ILE A C 1
ATOM 1072 O O . ILE A 1 134 ? -22.664 -13.203 10.145 1.00 80.75 134 ILE A O 1
ATOM 1076 N N . HIS A 1 135 ? -23.935 -11.846 11.391 1.00 83.94 135 HIS A N 1
ATOM 1077 C CA . HIS A 1 135 ? -24.532 -11.174 10.235 1.00 83.94 135 HIS A CA 1
ATOM 1078 C C . HIS A 1 135 ? -23.505 -10.332 9.453 1.00 83.94 135 HIS A C 1
ATOM 1080 O O . HIS A 1 135 ? -23.608 -10.192 8.236 1.00 83.94 135 HIS A O 1
ATOM 1086 N N . GLY A 1 136 ? -22.494 -9.777 10.130 1.00 77.88 136 GLY A N 1
ATOM 1087 C CA . GLY A 1 136 ? -21.368 -9.106 9.473 1.00 77.88 136 GLY A CA 1
ATOM 1088 C C . GLY A 1 136 ? -20.478 -10.070 8.681 1.00 77.88 136 GLY A C 1
ATOM 1089 O O . GLY A 1 136 ? -20.0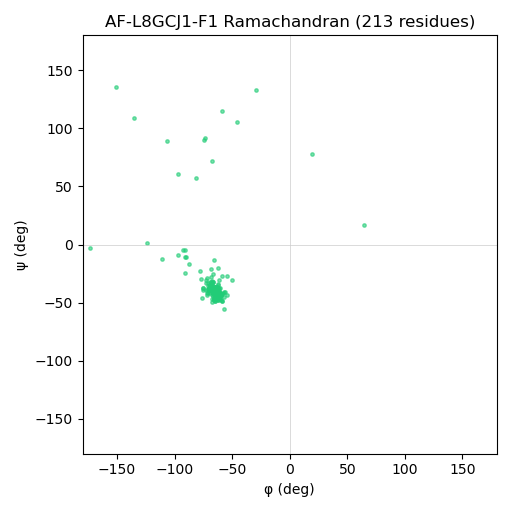42 -9.737 7.579 1.00 77.88 136 GLY A O 1
ATOM 1090 N N . VAL A 1 137 ? -20.251 -11.279 9.210 1.00 84.44 137 VAL A N 1
ATOM 1091 C CA . VAL A 1 137 ? -19.459 -12.332 8.550 1.00 84.44 137 VAL A CA 1
ATOM 1092 C C . VAL A 1 137 ? -20.099 -12.790 7.242 1.00 84.44 137 VAL A C 1
ATOM 1094 O O . VAL A 1 137 ? -19.370 -13.030 6.286 1.00 84.44 137 VAL A O 1
ATOM 1097 N N . ASP A 1 138 ? -21.428 -12.851 7.169 1.00 84.19 138 ASP A N 1
ATOM 1098 C CA . ASP A 1 138 ? -22.158 -13.235 5.952 1.00 84.19 138 ASP A CA 1
ATOM 1099 C C . ASP A 1 138 ? -21.828 -12.298 4.775 1.00 84.19 138 ASP A C 1
ATOM 1101 O O . ASP A 1 138 ? -21.377 -12.730 3.715 1.00 84.19 138 ASP A O 1
ATOM 1105 N N . HIS A 1 139 ? -21.891 -10.982 5.008 1.00 80.88 139 HIS A N 1
ATOM 1106 C CA . HIS A 1 139 ? -21.559 -9.993 3.981 1.00 80.88 139 HIS A CA 1
ATOM 1107 C C . HIS A 1 139 ? -20.072 -10.009 3.588 1.00 80.88 139 HIS A C 1
ATOM 1109 O O . HIS A 1 139 ? -19.727 -9.823 2.421 1.00 80.88 139 HIS A O 1
ATOM 1115 N N . ILE A 1 140 ? -19.172 -10.234 4.550 1.00 82.25 140 ILE A N 1
ATOM 1116 C CA . ILE A 1 140 ? -17.729 -10.339 4.281 1.00 82.25 140 ILE A CA 1
ATOM 1117 C C . ILE A 1 140 ? -17.422 -11.613 3.486 1.00 82.25 140 ILE A C 1
ATOM 1119 O O . ILE A 1 140 ? -16.585 -11.585 2.584 1.00 82.25 140 ILE A O 1
ATOM 1123 N N . ALA A 1 141 ? -18.098 -12.723 3.788 1.00 88.12 141 ALA A N 1
ATOM 1124 C CA . ALA A 1 141 ? -17.967 -13.964 3.039 1.00 88.12 141 ALA A CA 1
ATOM 1125 C C . ALA A 1 141 ? -18.395 -13.767 1.579 1.00 88.12 141 ALA A C 1
ATOM 1127 O O . ALA A 1 141 ? -17.653 -14.160 0.678 1.00 88.12 141 ALA A O 1
ATOM 1128 N N . ASP A 1 142 ? -19.508 -13.071 1.336 1.00 92.00 142 ASP A N 1
ATOM 1129 C CA . ASP A 1 142 ? -19.947 -12.712 -0.016 1.00 92.00 142 ASP A CA 1
ATOM 1130 C C . ASP A 1 142 ? -18.913 -11.850 -0.754 1.00 92.00 142 ASP A C 1
ATOM 1132 O O . ASP A 1 142 ? -18.590 -12.109 -1.918 1.00 92.00 142 ASP A O 1
ATOM 1136 N N . GLN A 1 143 ? -18.332 -10.855 -0.077 1.00 89.12 143 GLN A N 1
ATOM 1137 C CA . GLN A 1 143 ? -17.267 -10.025 -0.649 1.00 89.12 143 GLN A CA 1
ATOM 1138 C C . GLN A 1 143 ? -16.013 -10.843 -0.986 1.00 89.12 143 GLN A C 1
ATOM 1140 O O . GLN A 1 143 ? -15.428 -10.661 -2.055 1.00 89.12 143 GLN A O 1
ATOM 1145 N N . LEU A 1 144 ? -15.610 -11.772 -0.114 1.00 88.50 144 LEU A N 1
ATOM 1146 C CA . LEU A 1 144 ? -14.473 -12.662 -0.353 1.00 88.50 144 LEU A CA 1
ATOM 1147 C C . LEU A 1 144 ? -14.728 -13.608 -1.527 1.00 88.50 144 LEU A C 1
ATOM 1149 O O . LEU A 1 144 ? -13.819 -13.852 -2.321 1.00 88.50 144 LEU A O 1
ATOM 1153 N N . ILE A 1 145 ? -15.955 -14.112 -1.671 1.00 92.25 145 ILE A N 1
ATOM 1154 C CA . ILE A 1 145 ? -16.352 -14.939 -2.814 1.00 92.25 145 ILE A CA 1
ATOM 1155 C C . ILE A 1 145 ? -16.265 -14.123 -4.105 1.00 92.25 145 ILE A C 1
ATOM 1157 O O . ILE A 1 145 ? -15.663 -14.588 -5.075 1.00 92.25 145 ILE A O 1
ATOM 1161 N N . ALA A 1 146 ? -16.799 -12.900 -4.115 1.00 92.56 146 ALA A N 1
ATOM 1162 C CA . ALA A 1 146 ? -16.729 -12.013 -5.273 1.00 92.56 146 ALA A CA 1
ATOM 1163 C C . ALA A 1 146 ? -15.273 -11.677 -5.646 1.00 92.56 146 ALA A C 1
ATOM 1165 O O . ALA A 1 146 ? -14.881 -11.801 -6.807 1.00 92.56 146 ALA A O 1
ATOM 1166 N N . GLN A 1 147 ? -14.436 -11.347 -4.659 1.00 89.88 147 GLN A N 1
ATOM 1167 C CA . GLN A 1 147 ? -13.018 -11.057 -4.871 1.00 89.88 147 GLN A CA 1
ATOM 1168 C C . GLN A 1 147 ? -12.245 -12.285 -5.379 1.00 89.88 147 GLN A C 1
ATOM 1170 O O . GLN A 1 147 ? -11.374 -12.163 -6.243 1.00 89.88 147 GLN A O 1
ATOM 1175 N N . ALA A 1 148 ? -12.559 -13.483 -4.879 1.00 89.94 148 ALA A N 1
ATOM 1176 C CA . ALA A 1 148 ? -11.954 -14.725 -5.352 1.00 89.94 148 ALA A CA 1
ATOM 1177 C C . ALA A 1 148 ? -12.360 -15.053 -6.798 1.00 89.94 148 ALA A C 1
ATOM 1179 O O . ALA A 1 148 ? -11.530 -15.539 -7.572 1.00 89.94 148 ALA A O 1
ATOM 1180 N N . GLN A 1 149 ? -13.610 -14.771 -7.182 1.00 91.50 149 GLN A N 1
ATOM 1181 C CA . GLN A 1 149 ? -14.076 -14.906 -8.564 1.00 91.50 149 GLN A CA 1
ATOM 1182 C C . GLN A 1 149 ? -13.355 -13.926 -9.493 1.00 91.50 149 GLN A C 1
ATOM 1184 O O . GLN A 1 149 ? -12.824 -14.348 -10.519 1.00 91.50 149 GLN A O 1
ATOM 1189 N N . GLU A 1 150 ? -13.228 -12.660 -9.096 1.00 90.88 150 GLU A N 1
ATOM 1190 C CA . GLU A 1 150 ? -12.485 -11.665 -9.871 1.00 90.88 150 GLU A CA 1
ATOM 1191 C C . GLU A 1 150 ? -11.008 -12.063 -10.032 1.00 90.88 150 GLU A C 1
ATOM 1193 O O . GLU A 1 150 ? -10.465 -12.042 -11.137 1.00 90.88 150 GLU A O 1
ATOM 1198 N N . ALA A 1 151 ? -10.358 -12.510 -8.953 1.00 87.00 151 ALA A N 1
ATOM 1199 C CA . ALA A 1 151 ? -8.978 -12.986 -9.002 1.00 87.00 151 ALA A CA 1
ATOM 1200 C C . ALA A 1 151 ? -8.820 -14.206 -9.928 1.00 87.00 151 ALA A C 1
ATOM 1202 O O . ALA A 1 151 ? -7.842 -14.299 -10.677 1.00 87.00 151 ALA A O 1
ATOM 1203 N N . ARG A 1 152 ? -9.791 -15.132 -9.926 1.00 91.44 152 ARG A N 1
ATOM 1204 C CA . ARG A 1 152 ? -9.820 -16.277 -10.848 1.00 91.44 152 ARG A CA 1
ATOM 1205 C C . ARG A 1 152 ? -9.914 -15.815 -12.302 1.00 91.44 152 ARG A C 1
ATOM 1207 O O . ARG A 1 152 ? -9.173 -16.335 -13.138 1.00 91.44 152 ARG A O 1
ATOM 1214 N N . ASP A 1 153 ? -10.780 -14.854 -12.599 1.00 90.31 153 ASP A N 1
ATOM 1215 C CA . ASP A 1 153 ? -10.965 -14.333 -13.955 1.00 90.31 153 ASP A CA 1
ATOM 1216 C C . ASP A 1 153 ? -9.729 -13.565 -14.439 1.00 90.31 153 ASP A C 1
ATOM 1218 O O . ASP A 1 153 ? -9.288 -13.749 -15.577 1.00 90.31 153 ASP A O 1
ATOM 1222 N N . GLN A 1 154 ? -9.082 -12.794 -13.560 1.00 88.38 154 GLN A N 1
ATOM 1223 C CA . GLN A 1 154 ? -7.805 -12.140 -13.853 1.00 88.38 154 GLN A CA 1
ATOM 1224 C C . GLN A 1 154 ? -6.699 -13.160 -14.169 1.00 88.38 154 GLN A C 1
ATOM 1226 O O . GLN A 1 154 ? -5.979 -13.001 -15.158 1.00 88.38 154 GLN A O 1
ATOM 1231 N N . LEU A 1 155 ? -6.576 -14.240 -13.387 1.00 89.75 155 LEU A N 1
ATOM 1232 C CA . LEU A 1 155 ? -5.612 -15.317 -13.653 1.00 89.75 155 LEU A CA 1
ATOM 1233 C C . LEU A 1 155 ? -5.925 -16.066 -14.959 1.00 89.75 155 LEU A C 1
ATOM 1235 O O . LEU A 1 155 ? -5.010 -16.412 -15.712 1.00 89.75 155 LEU A O 1
ATOM 1239 N N . ALA A 1 156 ? -7.205 -16.288 -15.266 1.00 89.31 156 ALA A N 1
ATOM 1240 C CA . ALA A 1 156 ? -7.630 -16.876 -16.535 1.00 89.31 156 ALA A CA 1
ATOM 1241 C C . ALA A 1 156 ? -7.280 -15.966 -17.729 1.00 89.31 156 ALA A C 1
ATOM 1243 O O . ALA A 1 156 ? -6.750 -16.446 -18.736 1.00 89.31 156 ALA A O 1
ATOM 1244 N N . GLY A 1 157 ? -7.483 -14.652 -17.596 1.00 87.19 157 GLY A N 1
ATOM 1245 C CA . GLY A 1 157 ? -7.056 -13.655 -18.578 1.00 87.19 157 GLY A CA 1
ATOM 1246 C C . GLY A 1 157 ? -5.537 -13.641 -18.773 1.00 87.19 157 GLY A C 1
ATOM 1247 O O . GLY A 1 157 ? -5.055 -13.701 -19.905 1.00 87.19 157 GLY A O 1
ATOM 1248 N N . GLN A 1 158 ? -4.764 -13.668 -17.682 1.00 85.75 158 GLN A N 1
ATOM 1249 C CA . GLN A 1 158 ? -3.300 -13.751 -17.729 1.00 85.75 158 GLN A CA 1
ATOM 1250 C C . GLN A 1 158 ? -2.807 -15.024 -18.423 1.00 85.75 158 GLN A C 1
ATOM 1252 O O . GLN A 1 158 ? -1.846 -14.965 -19.188 1.00 85.75 158 GLN A O 1
ATOM 1257 N N . ARG A 1 159 ? -3.475 -16.168 -18.228 1.00 87.56 159 ARG A N 1
ATOM 1258 C CA . ARG A 1 159 ? -3.147 -17.411 -18.942 1.00 87.56 159 ARG A CA 1
ATOM 1259 C C . ARG A 1 159 ? -3.291 -17.253 -20.457 1.00 87.56 159 ARG A C 1
ATOM 1261 O O . ARG A 1 159 ? -2.418 -17.719 -21.184 1.00 87.56 159 ARG A O 1
ATOM 1268 N N . SER A 1 160 ? -4.346 -16.588 -20.927 1.00 84.38 160 SER A N 1
ATOM 1269 C CA . SER A 1 160 ? -4.542 -16.294 -22.355 1.00 84.38 160 SER A CA 1
ATOM 1270 C C . SER A 1 160 ? -3.452 -15.359 -22.896 1.00 84.38 160 SER A C 1
ATOM 1272 O O . SER A 1 160 ? -2.853 -15.626 -23.938 1.00 84.38 160 SER A O 1
ATOM 1274 N N . LEU A 1 161 ? -3.092 -14.319 -22.133 1.00 86.38 161 LEU A N 1
ATOM 1275 C CA . LEU A 1 161 ? -1.982 -13.427 -22.484 1.00 86.38 161 LEU A CA 1
ATOM 1276 C C . LEU A 1 161 ? -0.646 -14.178 -22.564 1.00 86.38 161 LEU A C 1
ATOM 1278 O O . LEU A 1 161 ? 0.096 -13.990 -23.524 1.00 86.38 161 LEU A O 1
ATOM 1282 N N . LEU A 1 162 ? -0.355 -15.065 -21.607 1.00 86.81 162 LEU A N 1
ATOM 1283 C CA . LEU A 1 162 ? 0.844 -15.905 -21.627 1.00 86.81 162 LEU A CA 1
ATOM 1284 C C . LEU A 1 162 ? 0.848 -16.879 -22.806 1.00 86.81 162 LEU A C 1
ATOM 1286 O O . LEU A 1 162 ? 1.888 -17.103 -23.411 1.00 86.81 162 LEU A O 1
ATOM 1290 N N . GLN A 1 163 ? -0.299 -17.444 -23.178 1.00 87.62 163 GLN A N 1
ATOM 1291 C CA . GLN A 1 163 ? -0.392 -18.279 -24.374 1.00 87.62 163 GLN A CA 1
ATOM 1292 C C . GLN A 1 163 ? -0.114 -17.474 -25.646 1.00 87.62 163 GLN A C 1
ATOM 1294 O O . GLN A 1 163 ? 0.629 -17.946 -26.504 1.00 87.62 163 GLN A O 1
ATOM 1299 N N . ASN A 1 164 ? -0.617 -16.241 -25.742 1.00 84.56 164 ASN A N 1
ATOM 1300 C CA . ASN A 1 164 ? -0.344 -15.360 -26.877 1.00 84.56 164 ASN A CA 1
ATOM 1301 C C . ASN A 1 164 ? 1.124 -14.916 -26.932 1.00 84.56 164 ASN A C 1
ATOM 1303 O O . ASN A 1 164 ? 1.712 -14.873 -28.015 1.00 84.56 164 ASN A O 1
ATOM 1307 N N . THR A 1 165 ? 1.757 -14.626 -25.791 1.00 82.94 165 THR A N 1
ATOM 1308 C CA . THR A 1 165 ? 3.190 -14.295 -25.752 1.00 82.94 165 THR A CA 1
ATOM 1309 C C . THR A 1 165 ? 4.056 -15.512 -26.046 1.00 82.94 165 THR A C 1
ATOM 1311 O O . THR A 1 165 ? 5.024 -15.379 -26.789 1.00 82.94 165 THR A O 1
ATOM 1314 N N . LEU A 1 166 ? 3.693 -16.705 -25.563 1.00 81.56 166 LEU A N 1
ATOM 1315 C CA . LEU A 1 166 ? 4.355 -17.961 -25.924 1.00 81.56 166 LEU A CA 1
ATOM 1316 C C . LEU A 1 166 ? 4.180 -18.284 -27.412 1.00 81.56 166 LEU A C 1
ATOM 1318 O O . LEU A 1 166 ? 5.144 -18.709 -28.041 1.00 81.56 166 LEU A O 1
ATOM 1322 N N . ALA A 1 167 ? 3.007 -18.037 -28.001 1.00 80.88 167 ALA A N 1
ATOM 1323 C CA . ALA A 1 167 ? 2.768 -18.202 -29.435 1.00 80.88 167 ALA A CA 1
ATOM 1324 C C . ALA A 1 167 ? 3.581 -17.196 -30.264 1.00 80.88 167 ALA A C 1
ATOM 1326 O O . ALA A 1 167 ? 4.191 -17.568 -31.265 1.00 80.88 167 ALA A O 1
ATOM 1327 N N . THR A 1 168 ? 3.670 -15.944 -29.808 1.00 83.19 168 THR A N 1
ATOM 1328 C CA . THR A 1 168 ? 4.519 -14.915 -30.425 1.00 83.19 168 THR A CA 1
ATOM 1329 C C . THR A 1 168 ? 5.993 -15.294 -30.315 1.00 83.19 168 THR A C 1
ATOM 1331 O O . THR A 1 168 ? 6.713 -15.241 -31.304 1.00 83.19 168 THR A O 1
ATOM 1334 N N . LEU A 1 169 ? 6.446 -15.761 -29.149 1.00 79.31 169 LEU A N 1
ATOM 1335 C CA . LEU A 1 169 ? 7.819 -16.211 -28.918 1.00 79.31 169 LEU A CA 1
ATOM 1336 C C . LEU A 1 169 ? 8.156 -17.472 -29.730 1.00 79.31 169 LEU A C 1
ATOM 1338 O O . LEU A 1 169 ? 9.261 -17.584 -30.256 1.00 79.31 169 LEU A O 1
ATOM 1342 N N . ALA A 1 170 ? 7.216 -18.406 -29.877 1.00 78.94 170 ALA A N 1
ATOM 1343 C CA . ALA A 1 170 ? 7.354 -19.576 -30.741 1.00 78.94 170 ALA A CA 1
ATOM 1344 C C . ALA A 1 170 ? 7.412 -19.173 -32.225 1.00 78.94 170 ALA A C 1
ATOM 1346 O O . ALA A 1 170 ? 8.255 -19.683 -32.965 1.00 78.94 170 ALA A O 1
ATOM 1347 N N . GLY A 1 171 ? 6.603 -18.195 -32.643 1.00 72.38 171 GLY A N 1
ATOM 1348 C CA . GLY A 1 171 ? 6.692 -17.564 -33.962 1.00 72.38 171 GLY A CA 1
ATOM 1349 C C . GLY A 1 171 ? 8.037 -16.864 -34.183 1.00 72.38 171 GLY A C 1
ATOM 1350 O O . GLY A 1 171 ? 8.665 -17.033 -35.227 1.00 72.38 171 GLY A O 1
ATOM 1351 N N . MET A 1 172 ? 8.556 -16.172 -33.163 1.00 66.38 172 MET A N 1
ATOM 1352 C CA . MET A 1 172 ? 9.884 -15.553 -33.184 1.00 66.38 172 MET A CA 1
ATOM 1353 C C . MET A 1 172 ? 11.004 -16.602 -33.229 1.00 66.38 172 MET A C 1
ATOM 1355 O O . MET A 1 172 ? 11.984 -16.412 -33.950 1.00 66.38 172 MET A O 1
ATOM 1359 N N . ARG A 1 173 ? 10.841 -17.754 -32.561 1.00 61.03 173 ARG A N 1
ATOM 1360 C CA . ARG A 1 173 ? 11.741 -18.916 -32.679 1.00 61.03 173 ARG A CA 1
ATOM 1361 C C . ARG A 1 173 ? 11.751 -19.472 -34.108 1.00 61.03 173 ARG A C 1
ATOM 1363 O O . ARG A 1 173 ? 12.812 -19.861 -34.589 1.00 61.03 173 ARG A O 1
ATOM 1370 N N . GLY A 1 174 ? 10.616 -19.415 -34.807 1.00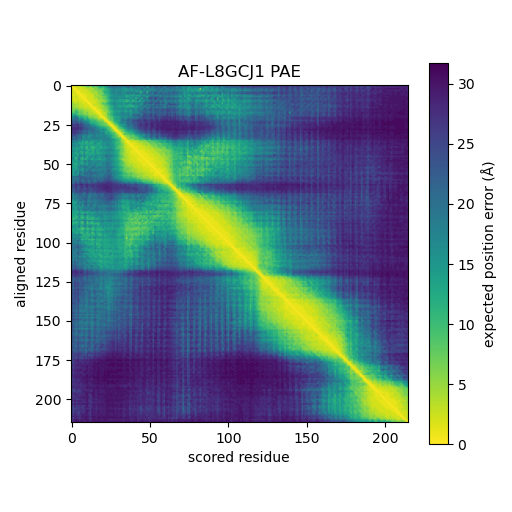 60.62 174 GLY A N 1
ATOM 1371 C CA . GLY A 1 174 ? 10.497 -19.684 -36.246 1.00 60.62 174 GLY A CA 1
ATOM 1372 C C . GLY A 1 174 ? 11.159 -18.637 -37.157 1.00 60.62 174 GLY A C 1
ATOM 1373 O O . GLY A 1 174 ? 11.517 -18.965 -38.284 1.00 60.62 174 GLY A O 1
ATOM 1374 N N . SER A 1 175 ? 11.403 -17.410 -36.674 1.00 59.81 175 SER A N 1
ATOM 1375 C CA . SER A 1 175 ? 12.164 -16.363 -37.388 1.00 59.81 175 SER A CA 1
ATOM 1376 C C . SER A 1 175 ? 13.672 -16.323 -37.077 1.00 59.81 175 SER A C 1
ATOM 1378 O O . SER A 1 175 ? 14.422 -15.601 -37.738 1.00 59.81 175 SER A O 1
ATOM 1380 N N . LEU A 1 176 ? 14.167 -17.150 -36.146 1.00 50.91 176 LEU A N 1
ATOM 1381 C CA . LEU A 1 176 ? 15.606 -17.338 -35.912 1.00 50.91 176 LEU A CA 1
ATOM 1382 C C . LEU A 1 176 ? 16.429 -17.851 -37.123 1.00 50.91 176 LEU A C 1
ATOM 1384 O O . LEU A 1 176 ? 17.601 -17.468 -37.196 1.00 50.91 176 LEU A O 1
ATOM 1388 N N . PRO A 1 177 ? 15.908 -18.602 -38.124 1.00 51.56 177 PRO A N 1
ATOM 1389 C CA . PRO A 1 177 ? 16.644 -18.821 -39.378 1.00 51.56 177 PRO A CA 1
ATOM 1390 C C . PRO A 1 177 ? 16.925 -17.523 -40.161 1.00 51.56 177 PRO A C 1
ATOM 1392 O O . PRO A 1 177 ? 17.869 -17.479 -40.950 1.00 51.56 177 PRO A O 1
ATOM 1395 N N . GLY A 1 178 ? 16.180 -16.439 -39.910 1.00 53.69 178 GLY A N 1
ATOM 1396 C CA . GLY A 1 178 ? 16.426 -15.119 -40.495 1.00 53.69 178 GLY A CA 1
ATOM 1397 C C . GLY A 1 178 ? 17.621 -14.396 -39.872 1.00 53.69 178 GLY A C 1
ATOM 1398 O O . GLY A 1 178 ? 18.402 -13.788 -40.601 1.00 53.69 178 GLY A O 1
ATOM 1399 N N . ILE A 1 179 ? 17.836 -14.532 -38.555 1.00 54.38 179 ILE A N 1
ATOM 1400 C CA . ILE A 1 179 ? 18.932 -13.861 -37.826 1.00 54.38 179 ILE A CA 1
ATOM 1401 C C . ILE A 1 179 ? 20.309 -14.393 -38.262 1.00 54.38 179 ILE A C 1
ATOM 1403 O O . ILE A 1 179 ? 21.265 -13.623 -38.379 1.00 54.38 179 ILE A O 1
ATOM 1407 N N . ASN A 1 180 ? 20.406 -15.678 -38.626 1.00 53.28 180 ASN A N 1
ATOM 1408 C CA . ASN A 1 180 ? 21.635 -16.240 -39.197 1.00 53.28 180 ASN A CA 1
ATOM 1409 C C . ASN A 1 180 ? 21.938 -15.690 -40.612 1.00 53.28 180 ASN A C 1
ATOM 1411 O O . ASN A 1 180 ? 23.100 -15.554 -40.993 1.00 53.28 180 ASN A O 1
ATOM 1415 N N . SER A 1 181 ? 20.913 -15.289 -41.374 1.00 56.19 181 SER A N 1
ATOM 1416 C CA . SER A 1 181 ? 21.076 -14.668 -42.699 1.00 56.19 181 SER A CA 1
ATOM 1417 C C . SER A 1 181 ? 21.544 -13.207 -42.612 1.00 56.19 181 SER A C 1
ATOM 1419 O O . SER A 1 181 ? 22.419 -12.785 -43.373 1.00 56.19 181 SER A O 1
ATOM 1421 N N . ILE A 1 182 ? 21.055 -12.443 -41.627 1.00 58.19 182 ILE A N 1
ATOM 1422 C CA . ILE A 1 182 ? 21.532 -11.070 -41.345 1.00 58.19 182 ILE A CA 1
ATOM 1423 C C . ILE A 1 182 ? 22.954 -11.094 -40.761 1.00 58.19 182 ILE A C 1
ATOM 1425 O O . ILE A 1 182 ? 23.797 -10.297 -41.174 1.00 58.19 182 ILE A O 1
ATOM 1429 N N . MET A 1 183 ? 23.269 -12.065 -39.893 1.00 52.53 183 MET A N 1
ATOM 1430 C CA . MET A 1 183 ? 24.630 -12.294 -39.385 1.00 52.53 183 MET A CA 1
ATOM 1431 C C . MET A 1 183 ? 25.602 -12.715 -40.506 1.00 52.53 183 MET A C 1
ATOM 1433 O O . MET A 1 183 ? 26.734 -12.230 -40.573 1.00 52.53 183 MET A O 1
ATOM 1437 N N . GLY A 1 184 ? 25.157 -13.562 -41.440 1.00 55.31 184 GLY A N 1
ATOM 1438 C CA . GLY A 1 184 ? 25.923 -13.930 -42.635 1.00 55.31 184 GLY A CA 1
ATOM 1439 C C . GLY A 1 184 ? 26.125 -12.762 -43.609 1.00 55.31 184 GLY A C 1
ATOM 1440 O O . GLY A 1 184 ? 27.213 -12.593 -44.163 1.00 55.31 184 GLY A O 1
ATOM 1441 N N . SER A 1 185 ? 25.117 -11.908 -43.779 1.00 53.16 185 SER A N 1
ATOM 1442 C CA . SER A 1 185 ? 25.183 -10.739 -44.669 1.00 53.16 185 SER A CA 1
ATOM 1443 C C . SER A 1 185 ? 26.101 -9.639 -44.123 1.00 53.16 185 SER A C 1
ATOM 1445 O O . SER A 1 185 ? 26.830 -9.007 -44.889 1.00 53.16 185 SER A O 1
ATOM 1447 N N . ILE A 1 186 ? 26.166 -9.480 -42.797 1.00 56.62 186 ILE A N 1
ATOM 1448 C CA . ILE A 1 186 ? 27.127 -8.589 -42.129 1.00 56.62 186 ILE A CA 1
ATOM 1449 C C . ILE A 1 186 ? 28.573 -9.069 -42.333 1.00 56.62 186 ILE A C 1
ATOM 1451 O O . ILE A 1 186 ? 29.458 -8.255 -42.610 1.00 56.62 186 ILE A O 1
ATOM 1455 N N . LYS A 1 187 ? 28.831 -10.385 -42.287 1.00 51.56 187 LYS A N 1
ATOM 1456 C CA . LYS A 1 187 ? 30.173 -10.936 -42.556 1.00 51.56 187 LYS A CA 1
ATOM 1457 C C . LYS A 1 187 ? 30.599 -10.793 -44.026 1.00 51.56 187 LYS A C 1
ATOM 1459 O O . LYS A 1 187 ? 31.770 -10.518 -44.281 1.00 51.56 187 LYS A O 1
ATOM 1464 N N . LYS A 1 188 ? 29.676 -10.895 -44.993 1.00 55.19 188 LYS A N 1
ATOM 1465 C CA . LYS A 1 188 ? 29.990 -10.755 -46.433 1.00 55.19 188 LYS A CA 1
ATOM 1466 C C . LYS A 1 188 ? 30.439 -9.344 -46.830 1.00 55.19 188 LYS A C 1
ATOM 1468 O O . LYS A 1 188 ? 31.280 -9.216 -47.718 1.00 55.19 188 LYS A O 1
ATOM 1473 N N . LYS A 1 189 ? 29.935 -8.293 -46.168 1.00 57.25 189 LYS A N 1
ATOM 1474 C CA . LYS A 1 189 ? 30.332 -6.907 -46.476 1.00 57.25 189 LYS A CA 1
ATOM 1475 C C . LYS A 1 189 ? 31.761 -6.597 -46.006 1.00 57.25 189 LYS A C 1
ATOM 1477 O O . LYS A 1 189 ? 32.535 -6.053 -46.780 1.00 57.25 189 LYS A O 1
ATOM 1482 N N . LYS A 1 190 ? 32.152 -7.049 -44.804 1.00 59.72 190 LYS A N 1
ATOM 1483 C CA . LYS A 1 190 ? 33.526 -6.873 -44.283 1.00 59.72 190 LYS A CA 1
ATOM 1484 C C . LYS A 1 190 ? 34.590 -7.687 -45.034 1.00 59.72 190 LYS A C 1
ATOM 1486 O O . LYS A 1 190 ? 35.713 -7.216 -45.175 1.00 59.72 190 LYS A O 1
ATOM 1491 N N . TYR A 1 191 ? 34.257 -8.884 -45.527 1.00 65.56 191 TYR A N 1
ATOM 1492 C CA . TYR A 1 191 ? 35.222 -9.722 -46.256 1.00 65.56 191 TYR A CA 1
ATOM 1493 C C . TYR A 1 191 ? 35.599 -9.137 -47.624 1.00 65.56 191 TYR A C 1
ATOM 1495 O O . TYR A 1 191 ? 36.753 -9.222 -48.032 1.00 65.56 191 TYR A O 1
ATOM 1503 N N . ARG A 1 192 ? 34.645 -8.507 -48.322 1.00 71.94 192 ARG A N 1
ATOM 1504 C CA . ARG A 1 192 ? 34.895 -7.891 -49.634 1.00 71.94 192 ARG A CA 1
ATOM 1505 C C . ARG A 1 192 ? 35.888 -6.734 -49.548 1.00 71.94 192 ARG A C 1
ATOM 1507 O O . ARG A 1 192 ? 36.816 -6.683 -50.348 1.00 71.94 192 ARG A O 1
ATOM 1514 N N . ASP A 1 193 ? 35.729 -5.863 -48.556 1.00 76.38 193 ASP A N 1
ATOM 1515 C CA . ASP A 1 193 ? 36.604 -4.699 -48.397 1.00 76.38 193 ASP A CA 1
ATOM 1516 C C . ASP A 1 193 ? 38.032 -5.120 -48.000 1.00 76.38 193 ASP A C 1
ATOM 1518 O O . ASP A 1 193 ? 39.003 -4.565 -48.514 1.00 76.38 193 ASP A O 1
ATOM 1522 N N . MET A 1 194 ? 38.183 -6.168 -47.175 1.00 82.88 194 MET A N 1
ATOM 1523 C CA . MET A 1 194 ? 39.504 -6.723 -46.845 1.00 82.88 194 MET A CA 1
ATOM 1524 C C . MET A 1 194 ? 40.190 -7.422 -48.023 1.00 82.88 194 MET A C 1
ATOM 1526 O O . MET A 1 194 ? 41.402 -7.286 -48.170 1.00 82.88 194 MET A O 1
ATOM 1530 N N . VAL A 1 195 ? 39.451 -8.141 -48.876 1.00 83.06 195 VAL A N 1
ATOM 1531 C CA . VAL A 1 195 ? 40.030 -8.793 -50.066 1.00 83.06 195 VAL A CA 1
ATOM 1532 C C . VAL A 1 195 ? 40.536 -7.756 -51.069 1.00 83.06 195 VAL A C 1
ATOM 1534 O O . VAL A 1 195 ? 41.638 -7.905 -51.593 1.00 83.06 195 VAL A O 1
ATOM 1537 N N . VAL A 1 196 ? 39.775 -6.681 -51.302 1.00 85.25 196 VAL A N 1
ATOM 1538 C CA . VAL A 1 196 ? 40.199 -5.602 -52.207 1.00 85.25 196 VAL A CA 1
ATOM 1539 C C . VAL A 1 196 ? 41.439 -4.898 -51.655 1.00 85.25 196 VAL A C 1
ATOM 1541 O O . VAL A 1 196 ? 42.434 -4.776 -52.368 1.00 85.25 196 VAL A O 1
ATOM 1544 N N . LEU A 1 197 ? 41.429 -4.506 -50.375 1.00 85.06 197 LEU A N 1
ATOM 1545 C CA . LEU A 1 197 ? 42.575 -3.847 -49.742 1.00 85.06 197 LEU A CA 1
ATOM 1546 C C . LEU A 1 197 ? 43.826 -4.745 -49.742 1.00 85.06 197 LEU A C 1
ATOM 1548 O O . LEU A 1 197 ? 44.915 -4.289 -50.087 1.00 85.06 197 LEU A O 1
ATOM 1552 N N . GLY A 1 198 ? 43.665 -6.033 -49.419 1.00 89.38 198 GLY A N 1
ATOM 1553 C CA . GLY A 1 198 ? 44.750 -7.015 -49.443 1.00 89.38 198 GLY A CA 1
ATOM 1554 C C . GLY A 1 198 ? 45.351 -7.206 -50.837 1.00 89.38 198 GLY A C 1
ATOM 1555 O O . GLY A 1 198 ? 46.572 -7.250 -50.974 1.00 89.38 198 GLY A O 1
ATOM 1556 N N . SER A 1 199 ? 44.517 -7.239 -51.883 1.00 88.50 199 SER A N 1
ATOM 1557 C CA . SER A 1 199 ? 44.983 -7.336 -53.272 1.00 88.50 199 SER A CA 1
ATOM 1558 C C . SER A 1 199 ? 45.809 -6.120 -53.697 1.00 88.50 199 SER A C 1
ATOM 1560 O O . SER A 1 199 ? 46.815 -6.286 -54.383 1.00 88.50 199 SER A O 1
ATOM 1562 N N . PHE A 1 200 ? 45.423 -4.907 -53.286 1.00 93.69 200 PHE A N 1
ATOM 1563 C CA . PHE A 1 200 ? 46.194 -3.694 -53.580 1.00 93.69 200 PHE A CA 1
ATOM 1564 C C . PHE A 1 200 ? 47.563 -3.705 -52.896 1.00 93.69 200 PHE A C 1
ATOM 1566 O O . PHE A 1 200 ? 48.567 -3.412 -53.545 1.00 93.69 200 PHE A O 1
ATOM 1573 N N . ILE A 1 201 ? 47.621 -4.089 -51.615 1.00 90.62 201 ILE A N 1
ATOM 1574 C CA . ILE A 1 201 ? 48.890 -4.226 -50.883 1.00 90.62 201 ILE A CA 1
ATOM 1575 C C . ILE A 1 201 ? 49.797 -5.258 -51.567 1.00 90.62 201 ILE A C 1
ATOM 1577 O O . ILE A 1 201 ? 50.967 -4.970 -51.820 1.00 90.62 201 ILE A O 1
ATOM 1581 N N . ALA A 1 202 ? 49.264 -6.434 -51.911 1.00 92.38 202 ALA A N 1
ATOM 1582 C CA . ALA A 1 202 ? 50.037 -7.496 -52.547 1.00 92.38 202 ALA A CA 1
ATOM 1583 C C . ALA A 1 202 ? 50.580 -7.071 -53.921 1.00 92.38 202 ALA A C 1
ATOM 1585 O O . ALA A 1 202 ? 51.746 -7.321 -54.228 1.00 92.38 202 ALA A O 1
ATOM 1586 N N . PHE A 1 203 ? 49.766 -6.377 -54.724 1.00 93.25 203 PHE A N 1
ATOM 1587 C CA . PHE A 1 203 ? 50.190 -5.840 -56.017 1.00 93.25 203 PHE A CA 1
ATOM 1588 C C . PHE A 1 203 ? 51.318 -4.813 -55.866 1.00 93.25 203 PHE A C 1
ATOM 1590 O O . PHE A 1 203 ? 52.321 -4.893 -56.572 1.00 93.25 203 PHE A O 1
ATOM 1597 N N . CYS A 1 204 ? 51.192 -3.897 -54.902 1.00 89.12 204 CYS A N 1
ATOM 1598 C CA . CYS A 1 204 ? 52.192 -2.863 -54.646 1.00 89.12 204 CYS A CA 1
ATOM 1599 C C . CYS A 1 204 ? 53.541 -3.465 -54.207 1.00 89.12 204 CYS A C 1
ATOM 1601 O O . CYS A 1 204 ? 54.591 -3.077 -54.717 1.00 89.12 204 CYS A O 1
ATOM 1603 N N . ILE A 1 205 ? 53.514 -4.471 -53.323 1.00 92.38 205 ILE A N 1
ATOM 1604 C CA . ILE A 1 205 ? 54.718 -5.191 -52.876 1.00 92.38 205 ILE A CA 1
ATOM 1605 C C . ILE A 1 205 ? 55.363 -5.959 -54.036 1.00 92.38 205 ILE A C 1
ATOM 1607 O O . ILE A 1 205 ? 56.579 -5.907 -54.206 1.00 92.38 205 ILE A O 1
ATOM 1611 N N . CYS A 1 206 ? 54.564 -6.644 -54.858 1.00 91.94 206 CYS A N 1
ATOM 1612 C CA . CYS A 1 206 ? 55.073 -7.399 -56.003 1.00 91.94 206 CYS A CA 1
ATOM 1613 C C . CYS A 1 206 ? 55.748 -6.476 -57.029 1.00 91.94 206 CYS A C 1
ATOM 1615 O O . CYS A 1 206 ? 56.839 -6.774 -57.510 1.00 91.94 206 CYS A O 1
ATOM 1617 N N . PHE A 1 207 ? 55.144 -5.317 -57.307 1.00 91.25 207 PHE A N 1
ATOM 1618 C CA . PHE A 1 207 ? 55.700 -4.327 -58.228 1.00 91.25 207 PHE A CA 1
ATOM 1619 C C . PHE A 1 207 ? 57.002 -3.711 -57.700 1.00 91.25 207 PHE A C 1
ATOM 1621 O O . PHE A 1 207 ? 57.957 -3.562 -58.459 1.00 91.25 207 PHE A O 1
ATOM 1628 N N . LEU A 1 208 ? 57.075 -3.415 -56.395 1.00 88.81 208 LEU A N 1
ATOM 1629 C CA . LEU A 1 208 ? 58.305 -2.954 -55.742 1.00 88.81 208 LEU A CA 1
ATOM 1630 C C . LEU A 1 208 ? 59.424 -3.993 -55.827 1.00 88.81 208 LEU A C 1
ATOM 1632 O O . LEU A 1 208 ? 60.544 -3.641 -56.184 1.00 88.81 208 LEU A O 1
ATOM 1636 N N . LEU A 1 209 ? 59.126 -5.264 -55.550 1.00 90.38 209 LEU A N 1
ATOM 1637 C CA . LEU A 1 209 ? 60.106 -6.345 -55.674 1.00 90.38 209 LEU A CA 1
ATOM 1638 C C . LEU A 1 209 ? 60.567 -6.529 -57.119 1.00 90.38 209 LEU A C 1
ATOM 1640 O O . LEU A 1 209 ? 61.754 -6.722 -57.354 1.00 90.38 209 LEU A O 1
ATOM 1644 N N . PHE A 1 210 ? 59.657 -6.430 -58.088 1.00 91.81 210 PHE A N 1
ATOM 1645 C CA . PHE A 1 210 ? 60.011 -6.537 -59.500 1.00 91.81 210 PHE A CA 1
ATOM 1646 C C . PHE A 1 210 ? 60.889 -5.367 -59.951 1.00 91.81 210 PHE A C 1
ATOM 1648 O O . PHE A 1 210 ? 61.865 -5.578 -60.660 1.00 91.81 210 PHE A O 1
ATOM 1655 N N . TYR A 1 211 ? 60.577 -4.144 -59.517 1.00 89.44 211 TYR A N 1
ATOM 1656 C CA . TYR A 1 211 ? 61.390 -2.964 -59.808 1.00 89.44 211 TYR A CA 1
ATOM 1657 C C . TYR A 1 211 ? 62.774 -3.060 -59.161 1.00 89.44 211 TYR A C 1
ATOM 1659 O O . TYR A 1 211 ? 63.773 -2.772 -59.809 1.00 89.44 211 TYR A O 1
ATOM 1667 N N . TRP A 1 212 ? 62.842 -3.521 -57.912 1.00 88.50 212 TRP A N 1
ATOM 1668 C CA . TRP A 1 212 ? 64.102 -3.700 -57.195 1.00 88.50 212 TRP A CA 1
ATOM 1669 C C . TRP A 1 212 ? 64.955 -4.840 -57.764 1.00 88.50 212 TRP A C 1
ATOM 1671 O O . TRP A 1 212 ? 66.170 -4.743 -57.757 1.00 88.50 212 TRP A O 1
ATOM 1681 N N . LEU A 1 213 ? 64.338 -5.903 -58.291 1.00 85.19 213 LEU A N 1
ATOM 1682 C CA . LEU A 1 213 ? 65.047 -7.007 -58.950 1.00 85.19 213 LEU A CA 1
ATOM 1683 C C . LEU A 1 213 ? 65.489 -6.660 -60.385 1.00 85.19 213 LEU A C 1
ATOM 1685 O O . LEU A 1 213 ? 66.374 -7.308 -60.940 1.00 85.19 213 LEU A O 1
ATOM 1689 N N . ARG A 1 214 ? 64.829 -5.683 -61.016 1.00 76.12 214 ARG A N 1
ATOM 1690 C CA . ARG A 1 214 ? 65.095 -5.223 -62.389 1.00 76.12 214 ARG A CA 1
ATOM 1691 C C . ARG A 1 214 ? 66.117 -4.081 -62.442 1.00 76.12 214 ARG A C 1
ATOM 1693 O O . ARG A 1 214 ? 66.707 -3.891 -63.506 1.00 76.12 214 ARG A O 1
ATOM 1700 N N . SER A 1 215 ? 66.261 -3.316 -61.358 1.00 65.62 215 SER A N 1
ATOM 1701 C CA . SER A 1 215 ? 67.241 -2.233 -61.189 1.00 65.62 215 SER A CA 1
ATOM 1702 C C . SER A 1 215 ? 68.552 -2.740 -60.608 1.00 65.62 215 SER A C 1
ATOM 1704 O O . SER A 1 215 ? 69.552 -2.029 -60.849 1.00 65.62 215 SER A O 1
#

pLDDT: mean 72.33, std 13.29, range [35.97, 93.69]

Foldseek 3Di:
DLVVLLVVLLVLLVVVLVCLVVPPPDPPDDPPVVSVVVSVVSLVVSVVVLVVLVVVLVVLVVPPDDPPPPVVSVVSVVVSVVSVVSSVVSVVVSVVSVVVSVVVVVVVVVVVVVCVVVVPDPPVVVVVVVVVVVVVVVVVVVVVVVVVVVVVVVVVVVVVVVVVVVVVVVVVVVCVVVVVVVVVVVVVVVVVVVVVVVVVVVVVVVVVVVVVVVD

Mean predicted aligned error: 19.98 Å

Organism: Acanthamoeba castellanii (strain ATCC 30010 / Neff) (NCBI:txid1257118)

InterPro domains:
  IPR023601 Golgi SNAP receptor complex, subunit 1 [PIRSF027109] (2-213)
  IPR023601 Golgi SNAP receptor complex, subunit 1 [PTHR21094] (2-214)
  IPR060289 Golgi SNAP receptor complex member, N-terminal domain [PF27017] (2-115)

Secondary structure (DSSP, 8-state):
-HHHHHHHHHHHHHHHHHHHHHTTS-TT----HHHHHHHHHHHHHHHHHHHHHHHHHHHHHH----TTHHHHHHHHHHHHHHHHHHHHHHHHHHHHHHHHHHHHHHHHHHHHHHHHHHT--HHHHHHHHHHHHHHHHHHHHHHHHHHHHHHHHHHHHHHHHHHHHHHHHHHHHHHHHHHHHHHHHHHHHHHHHHHHHHHHHHHHHHHHHHHHHH-

Sequence (215 aa):
MLDVKLVSYSKLGANFAHSTLLREEDHSLNASPWSEDVSNSMALEIDQLLLQLSEINDKMTRCDASVALPHILQHHRGKLHDFKLDFKKTRANIMQTREHADLLLSVRDDISEYKKNTGMNSRTENLLRERGSIHGVDHIADQLIAQAQEARDQLAGQRSLLQNTLATLAGMRGSLPGINSIMGSIKKKKYRDMVVLGSFIAFCICFLLFYWLRS

Radius of gyration: 36.03 Å; Cα contacts (8 Å, |Δi|>4): 18; chains: 1; bounding box: 95×42×100 Å